Protein AF-A0A970RFT5-F1 (afdb_monomer_lite)

pLDDT: mean 81.82, std 13.88, range [34.94, 96.56]

Secondary structure (DSSP, 8-state):
--EEEEEE-SSEEEEEE-S-SHHHHHHHHHHHHTTT-PPPPEEEEEESTT---B-TT-S-PBTTEEEESS---BTT-EEEEEEEEPTTB-SSSPPEEE-SSHHHHTTEEEETTEEEEEEE-TT--EEEEEEEEEEETTEEEEEEEEEEEB-SSS-HHHHHHHHHHHHHHHSTTGGGS---SSB---S--S-TTTHHHHHHHHHHHHHHHHHHHHHHHHHH-TT--EEEEEEEE-GGG--SPPPHHHHHHHHHHHHTT-----EEEEEEEE-

Sequence (271 aa):
MPEILTLQGDYWSLGVWTRDIESPRRTLRRTLEKRGKTLPETVVRFSPESVVLRCEFQEGNKPGSIHLPDPLFFENRLYEFDFRFADSVDSSPEPRVLHRLVSICDAFHLSGRSFRGSVNFGNNIGWFRLGLRFFVAKRPMEHFLAFEVFPTKMDMKEDLDRITQMVDKTYPLWRFSFVQKTEQELAASKKPHERFPLLWLALFRSLREELVTAVTVLSRSPHSRLVSRDRLLQLEKIKGSVSPRLEERIAEEITGGGKQRRYRIETRKNT

Foldseek 3Di:
DDFQWWKDWDFKIKTKDFPDQVVLQVLQQVLQVVVVHGADKKKKFKPPLPTDIDIPQDDDDDRGMDIDRHDRAAAQTKMKMKIATDPQWDPPPPKFKDDPDVVQRVQWDDDPRIIMGMDHQHPPWAKAKMKMWTAGPNHIDIMMIIITHDYRNDDVPVVVVVVVVVCCVVPNPVVVVDDHRHDHPDDDDPDPPVSVVVSVVVVVVVVVVVVVVVVVVCVVCVPFDFDWDKDWDFPVPDDDDAPPVVVVVVVVCVVVVHPDGTDIGTDTDTD

Structure (mmCIF, N/CA/C/O backbone):
data_AF-A0A970RFT5-F1
#
_entry.id   AF-A0A970RFT5-F1
#
loop_
_atom_site.group_PDB
_atom_site.id
_atom_site.type_symbol
_atom_site.label_atom_id
_atom_site.label_alt_id
_atom_site.label_comp_id
_atom_site.label_asym_id
_atom_site.label_entity_id
_atom_site.label_seq_id
_atom_site.pdbx_PDB_ins_code
_atom_site.Cartn_x
_atom_site.Cartn_y
_atom_site.Cartn_z
_atom_site.occupancy
_atom_site.B_iso_or_equiv
_atom_site.auth_seq_id
_atom_site.auth_comp_id
_atom_site.auth_asym_id
_atom_site.auth_atom_id
_atom_site.pdbx_PDB_model_num
ATOM 1 N N . MET A 1 1 ? 17.196 -12.548 -1.816 1.00 68.69 1 MET A N 1
ATOM 2 C CA . MET A 1 1 ? 15.776 -12.496 -1.403 1.00 68.69 1 MET A CA 1
ATOM 3 C C . MET A 1 1 ? 14.976 -13.188 -2.490 1.00 68.69 1 MET A C 1
ATOM 5 O O . MET A 1 1 ? 15.303 -12.933 -3.644 1.00 68.69 1 MET A O 1
ATOM 9 N N . PRO A 1 2 ? 14.039 -14.095 -2.169 1.00 82.50 2 PRO A N 1
ATOM 10 C CA . PRO A 1 2 ? 13.188 -14.706 -3.187 1.00 82.50 2 PRO A CA 1
ATOM 11 C C . PRO A 1 2 ? 12.344 -13.642 -3.898 1.00 82.50 2 PRO A C 1
ATOM 13 O O . PRO A 1 2 ? 11.841 -12.710 -3.263 1.00 82.50 2 PRO A O 1
ATOM 16 N N . GLU A 1 3 ? 12.237 -13.774 -5.216 1.00 87.56 3 GLU A N 1
ATOM 17 C CA . GLU A 1 3 ? 11.277 -13.027 -6.028 1.00 87.56 3 GLU A CA 1
ATOM 18 C C . GLU A 1 3 ? 9.904 -13.665 -5.815 1.00 87.56 3 GLU A C 1
ATOM 20 O O . GLU A 1 3 ? 9.780 -14.885 -5.893 1.00 87.56 3 GLU A O 1
ATOM 25 N N . ILE A 1 4 ? 8.909 -12.861 -5.441 1.00 91.81 4 ILE A N 1
ATOM 26 C CA . ILE A 1 4 ? 7.564 -13.349 -5.087 1.00 91.81 4 ILE A CA 1
ATOM 27 C C . ILE A 1 4 ? 6.518 -13.031 -6.151 1.00 91.81 4 ILE A C 1
ATOM 29 O O . ILE A 1 4 ? 5.427 -13.591 -6.117 1.00 91.81 4 ILE A O 1
ATOM 33 N N . LEU A 1 5 ? 6.819 -12.083 -7.038 1.00 91.88 5 LEU A N 1
ATOM 34 C CA . LEU A 1 5 ? 5.938 -11.673 -8.118 1.00 91.88 5 LEU A CA 1
ATOM 35 C C . LEU A 1 5 ? 6.771 -11.068 -9.243 1.00 91.88 5 LEU A C 1
ATOM 37 O O . LEU A 1 5 ? 7.465 -10.070 -9.033 1.00 91.88 5 LEU A O 1
ATOM 41 N N . THR A 1 6 ? 6.606 -11.618 -10.440 1.00 92.88 6 THR A N 1
ATOM 42 C CA . THR A 1 6 ? 7.148 -11.049 -11.673 1.00 92.88 6 THR A CA 1
ATOM 43 C C . THR A 1 6 ? 6.003 -10.740 -12.630 1.00 92.88 6 THR A C 1
ATOM 45 O O . THR A 1 6 ? 5.210 -11.618 -12.975 1.00 92.88 6 THR A O 1
ATOM 48 N N . LEU A 1 7 ? 5.912 -9.487 -13.073 1.00 91.06 7 LEU A N 1
ATOM 49 C CA . LEU A 1 7 ? 4.960 -9.040 -14.088 1.00 91.06 7 LEU A CA 1
ATOM 50 C C . LEU A 1 7 ? 5.719 -8.524 -15.306 1.00 91.06 7 LEU A C 1
ATOM 52 O O . LEU A 1 7 ? 6.597 -7.674 -15.179 1.00 91.06 7 LEU A O 1
ATOM 56 N N . GLN A 1 8 ? 5.359 -8.995 -16.492 1.00 91.19 8 GLN A N 1
ATOM 57 C CA . GLN A 1 8 ? 5.948 -8.553 -17.755 1.00 91.19 8 GLN A CA 1
ATOM 58 C C . GLN A 1 8 ? 4.898 -7.850 -18.607 1.00 91.19 8 GLN A C 1
ATOM 60 O O . GLN A 1 8 ? 3.880 -8.452 -18.944 1.00 91.19 8 GLN A O 1
ATOM 65 N N . GLY A 1 9 ? 5.151 -6.593 -18.960 1.00 89.81 9 GLY A N 1
ATOM 66 C CA . GLY A 1 9 ? 4.352 -5.826 -19.910 1.00 89.81 9 GLY A CA 1
ATOM 67 C C . GLY A 1 9 ? 5.179 -5.320 -21.080 1.00 89.81 9 GLY A C 1
ATOM 68 O O . GLY A 1 9 ? 6.389 -5.524 -21.140 1.00 89.81 9 GLY A O 1
ATOM 69 N N . ASP A 1 10 ? 4.513 -4.607 -21.984 1.00 89.38 10 ASP A N 1
ATOM 70 C CA . ASP A 1 10 ? 5.135 -4.123 -23.221 1.00 89.38 10 ASP A CA 1
ATOM 71 C C . ASP A 1 10 ? 6.165 -3.006 -22.976 1.00 89.38 10 ASP A C 1
ATOM 73 O O . ASP A 1 10 ? 7.185 -2.931 -23.656 1.00 89.38 10 ASP A O 1
ATOM 77 N N . TYR A 1 11 ? 5.915 -2.138 -21.990 1.00 92.06 11 TYR A N 1
ATOM 78 C CA . TYR A 1 11 ? 6.765 -0.972 -21.703 1.00 92.06 11 TYR A CA 1
ATOM 79 C C . TYR A 1 11 ? 7.637 -1.130 -20.461 1.00 92.06 11 TYR A C 1
ATOM 81 O O . TYR A 1 11 ? 8.632 -0.422 -20.308 1.00 92.06 11 TYR A O 1
ATOM 89 N N . TRP A 1 12 ? 7.259 -2.020 -19.549 1.00 93.56 12 TRP A N 1
ATOM 90 C CA . TRP A 1 12 ? 7.998 -2.259 -18.322 1.00 93.56 12 TRP A CA 1
ATOM 91 C C . TRP A 1 12 ? 7.739 -3.660 -17.783 1.00 93.56 12 TRP A C 1
ATOM 93 O O . TRP A 1 12 ? 6.680 -4.249 -18.003 1.00 93.56 12 TRP A O 1
ATOM 103 N N . SER A 1 13 ? 8.704 -4.166 -17.024 1.00 94.12 13 SER A N 1
ATOM 104 C CA . SER A 1 13 ? 8.548 -5.348 -16.182 1.00 94.12 13 SER A CA 1
ATOM 105 C C . SER A 1 13 ? 8.689 -4.965 -14.715 1.00 94.12 13 SER A C 1
ATOM 107 O O . SER A 1 13 ? 9.520 -4.120 -14.384 1.00 94.12 13 SER A O 1
ATOM 109 N N . LEU A 1 14 ? 7.918 -5.602 -13.843 1.00 95.25 14 LEU A N 1
ATOM 110 C CA . LEU A 1 14 ? 8.030 -5.470 -12.397 1.00 95.25 14 LEU A CA 1
ATOM 111 C C . LEU A 1 14 ? 8.561 -6.773 -11.807 1.00 95.25 14 LEU A C 1
ATOM 113 O O . LEU A 1 14 ? 7.962 -7.822 -12.026 1.00 95.25 14 LEU A O 1
ATOM 117 N N . GLY A 1 15 ? 9.626 -6.675 -11.017 1.00 95.25 15 GLY A N 1
ATOM 118 C CA . GLY A 1 15 ? 10.000 -7.699 -10.044 1.00 95.25 15 GLY A CA 1
ATOM 119 C C . GLY A 1 15 ? 9.719 -7.210 -8.625 1.00 95.25 15 GLY A C 1
ATOM 120 O O . GLY A 1 15 ? 9.913 -6.028 -8.316 1.00 95.25 15 GLY A O 1
ATOM 121 N N . VAL A 1 16 ? 9.238 -8.110 -7.769 1.00 95.88 16 VAL A N 1
ATOM 122 C CA . VAL A 1 16 ? 8.994 -7.839 -6.348 1.00 95.88 16 VAL A CA 1
ATOM 123 C C . VAL A 1 16 ? 9.706 -8.875 -5.493 1.00 95.88 16 VAL A C 1
ATOM 125 O O . VAL A 1 16 ? 9.522 -10.078 -5.683 1.00 95.88 16 VAL A O 1
ATOM 128 N N . TRP A 1 17 ? 10.452 -8.413 -4.492 1.00 96.00 17 TRP A N 1
ATOM 129 C CA . TRP A 1 17 ? 11.172 -9.270 -3.551 1.00 96.00 17 TRP A CA 1
ATOM 130 C C . TRP A 1 17 ? 10.772 -8.988 -2.111 1.00 96.00 17 TRP A C 1
ATOM 132 O O . TRP A 1 17 ? 10.499 -7.857 -1.706 1.00 96.00 17 TRP A O 1
ATOM 142 N N . THR A 1 18 ? 10.817 -10.033 -1.295 1.00 95.00 18 THR A N 1
ATOM 143 C CA . THR A 1 18 ? 10.806 -9.909 0.163 1.00 95.00 18 THR A CA 1
ATOM 144 C C . THR A 1 18 ? 11.661 -11.014 0.774 1.00 95.00 18 THR A C 1
ATOM 146 O O . THR A 1 18 ? 12.031 -11.974 0.103 1.00 95.00 18 THR A O 1
ATOM 149 N N . ARG A 1 19 ? 12.044 -10.886 2.047 1.00 91.75 19 ARG A N 1
ATOM 150 C CA . ARG A 1 19 ? 12.942 -11.863 2.695 1.00 91.75 19 ARG A CA 1
ATOM 151 C C . ARG A 1 19 ? 12.306 -13.239 2.863 1.00 91.75 19 ARG A C 1
ATOM 153 O O . ARG A 1 19 ? 12.996 -14.242 2.744 1.00 91.75 19 ARG A O 1
ATOM 160 N N . ASP A 1 20 ? 11.022 -13.265 3.187 1.00 91.31 20 ASP A N 1
ATOM 161 C CA . ASP A 1 20 ? 10.264 -14.473 3.493 1.00 91.31 20 ASP A CA 1
ATOM 162 C C . ASP A 1 20 ? 8.783 -14.188 3.228 1.00 91.31 20 ASP A C 1
ATOM 164 O O . ASP A 1 20 ? 8.286 -13.111 3.554 1.00 91.31 20 ASP A O 1
ATOM 168 N N . ILE A 1 21 ? 8.082 -15.139 2.627 1.00 92.50 21 ILE A N 1
ATOM 169 C CA . ILE A 1 21 ? 6.648 -15.032 2.340 1.00 92.50 21 ILE A CA 1
ATOM 170 C C . ILE A 1 21 ? 5.841 -16.169 2.973 1.00 92.50 21 ILE A C 1
ATOM 172 O O . ILE A 1 21 ? 4.631 -16.060 3.164 1.00 92.50 21 ILE A O 1
ATOM 176 N N . GLU A 1 22 ? 6.514 -17.224 3.433 1.00 93.38 22 GLU A N 1
ATOM 177 C CA . GLU A 1 22 ? 5.867 -18.419 3.967 1.00 93.38 22 GLU A CA 1
ATOM 178 C C . GLU A 1 22 ? 5.444 -18.266 5.421 1.00 93.38 22 GLU A C 1
ATOM 180 O O . GLU A 1 22 ? 4.353 -18.698 5.802 1.00 93.38 22 GLU A O 1
ATOM 185 N N . SER A 1 23 ? 6.273 -17.635 6.255 1.00 93.94 23 SER A N 1
ATOM 186 C CA . SER A 1 23 ? 5.921 -17.382 7.658 1.00 93.94 23 SER A CA 1
ATOM 187 C C . SER A 1 23 ? 4.630 -16.557 7.850 1.00 93.94 23 SER A C 1
ATOM 189 O O . SER A 1 23 ? 3.754 -16.997 8.610 1.00 93.94 23 SER A O 1
ATOM 191 N N . PRO A 1 24 ? 4.436 -15.396 7.180 1.00 94.56 24 PRO A N 1
ATOM 192 C CA . PRO A 1 24 ? 3.221 -14.602 7.342 1.00 94.56 24 PRO A CA 1
ATOM 193 C C . PRO A 1 24 ? 2.010 -15.331 6.749 1.00 94.56 24 PRO A C 1
ATOM 195 O O . PRO A 1 24 ? 0.965 -15.384 7.397 1.00 94.56 24 PRO A O 1
ATOM 198 N N . ARG A 1 25 ? 2.173 -16.000 5.601 1.00 94.75 25 ARG A N 1
ATOM 199 C CA . ARG A 1 25 ? 1.129 -16.807 4.962 1.00 94.75 25 ARG A CA 1
ATOM 200 C C . ARG A 1 25 ? 0.660 -17.957 5.847 1.00 94.75 25 ARG A C 1
ATOM 202 O O . ARG A 1 25 ? -0.539 -18.156 6.019 1.00 94.75 25 ARG A O 1
ATOM 209 N N . ARG A 1 26 ? 1.585 -18.676 6.488 1.00 95.19 26 ARG A N 1
ATOM 210 C CA . ARG A 1 26 ? 1.266 -19.733 7.463 1.00 95.19 26 ARG A CA 1
ATOM 211 C C . ARG A 1 26 ? 0.538 -19.181 8.686 1.00 95.19 26 ARG A C 1
ATOM 213 O O . ARG A 1 26 ? -0.364 -19.835 9.202 1.00 95.19 26 ARG A O 1
ATOM 220 N N . THR A 1 27 ? 0.930 -18.000 9.156 1.00 95.81 27 THR A N 1
ATOM 221 C CA . THR A 1 27 ? 0.287 -17.343 10.304 1.00 95.81 27 THR A CA 1
ATOM 222 C C . THR A 1 27 ? -1.144 -16.926 9.971 1.00 95.81 27 THR A C 1
ATOM 224 O O . THR A 1 27 ? -2.055 -17.229 10.745 1.00 95.81 27 THR A O 1
ATOM 227 N N . LEU A 1 28 ? -1.358 -16.325 8.796 1.00 95.31 28 LEU A N 1
ATOM 228 C CA . LEU A 1 28 ? -2.694 -15.986 8.310 1.00 95.31 28 LEU A CA 1
ATOM 229 C C . LEU A 1 28 ? -3.547 -17.244 8.135 1.00 95.31 28 LEU A C 1
ATOM 231 O O . LEU A 1 28 ? -4.653 -17.303 8.664 1.00 95.31 28 LEU A O 1
ATOM 235 N N . ARG A 1 29 ? -3.007 -18.286 7.491 1.00 95.38 29 ARG A N 1
ATOM 236 C CA . ARG A 1 29 ? -3.697 -19.571 7.308 1.00 95.38 29 ARG A CA 1
ATOM 237 C C . ARG A 1 29 ? -4.180 -20.144 8.639 1.00 95.38 29 ARG A C 1
ATOM 239 O O . ARG A 1 29 ? -5.369 -20.381 8.793 1.00 95.38 29 ARG A O 1
ATOM 246 N N . ARG A 1 30 ? -3.298 -20.254 9.639 1.00 95.56 30 ARG A N 1
ATOM 247 C CA . ARG A 1 30 ? -3.662 -20.728 10.989 1.00 95.56 30 ARG A CA 1
ATOM 248 C C . ARG A 1 30 ? -4.724 -19.856 11.660 1.00 95.56 30 ARG A C 1
ATOM 250 O O . ARG A 1 30 ? -5.541 -20.359 12.426 1.00 95.56 30 ARG A O 1
ATOM 257 N N . THR A 1 31 ? -4.684 -18.546 11.429 1.00 94.81 31 THR A N 1
ATOM 258 C CA . THR A 1 31 ? -5.673 -17.609 11.977 1.00 94.81 31 THR A CA 1
ATOM 259 C C . THR A 1 31 ? -7.052 -17.842 11.361 1.00 94.81 31 THR A C 1
ATOM 261 O O . THR A 1 31 ? -8.043 -17.858 12.091 1.00 94.81 31 THR A O 1
ATOM 264 N N . LEU A 1 32 ? -7.115 -18.062 10.047 1.00 94.12 32 LEU A N 1
ATOM 265 C CA . LEU A 1 32 ? -8.355 -18.322 9.313 1.00 94.12 32 LEU A CA 1
ATOM 266 C C . LEU A 1 32 ? -8.897 -19.735 9.571 1.00 94.12 32 LEU A C 1
ATOM 268 O O . LEU A 1 32 ? -10.094 -19.888 9.797 1.00 94.12 32 LEU A O 1
ATOM 272 N N . GLU A 1 33 ? -8.030 -20.747 9.662 1.00 95.12 33 GLU A N 1
ATOM 273 C CA . GLU A 1 33 ? -8.405 -22.134 9.979 1.00 95.12 33 GLU A CA 1
ATOM 274 C C . GLU A 1 33 ? -9.125 -22.236 11.328 1.00 95.12 33 GLU A C 1
ATOM 276 O O . GLU A 1 33 ? -10.153 -22.901 11.437 1.00 95.12 33 GLU A O 1
ATOM 281 N N . LYS A 1 34 ? -8.660 -21.497 12.347 1.00 93.81 34 LYS A N 1
ATOM 282 C CA . LYS A 1 34 ? -9.341 -21.401 13.655 1.00 93.81 34 LYS A CA 1
ATOM 283 C C . LYS A 1 34 ? -10.766 -20.849 13.568 1.00 93.81 34 LYS A C 1
ATOM 285 O O . LYS A 1 34 ? -11.531 -20.991 14.516 1.00 93.81 34 LYS A O 1
ATOM 290 N N . ARG A 1 35 ? -11.107 -20.195 12.460 1.00 91.38 35 ARG A N 1
ATOM 291 C CA . ARG A 1 35 ? -12.421 -19.613 12.168 1.00 91.38 35 ARG A CA 1
ATOM 292 C C . ARG A 1 35 ? -13.173 -20.393 11.084 1.00 91.38 35 ARG A C 1
ATOM 294 O O . ARG A 1 35 ? -14.181 -19.901 10.591 1.00 91.38 35 ARG A O 1
ATOM 301 N N . GLY A 1 36 ? -12.686 -21.578 10.700 1.00 92.38 36 GLY A N 1
ATOM 302 C CA . GLY A 1 36 ? -13.287 -22.407 9.653 1.00 92.38 36 GLY A CA 1
ATOM 303 C C . GLY A 1 36 ? -13.165 -21.817 8.245 1.00 92.38 36 GLY A C 1
ATOM 304 O O . GLY A 1 36 ? -13.996 -22.112 7.392 1.00 92.38 36 GLY A O 1
ATOM 305 N N . LYS A 1 37 ? -12.167 -20.959 8.004 1.00 92.00 37 LYS A N 1
ATOM 306 C CA . LYS A 1 37 ? -11.947 -20.267 6.727 1.00 92.00 37 LYS A CA 1
ATOM 307 C C . LYS A 1 37 ? -10.640 -20.693 6.074 1.00 92.00 37 LYS A C 1
ATOM 309 O O . LYS A 1 37 ? -9.677 -21.047 6.750 1.00 92.00 37 LYS A O 1
ATOM 314 N N . THR A 1 38 ? -10.606 -20.614 4.750 1.00 90.81 38 THR A N 1
ATOM 315 C CA . THR A 1 38 ? -9.412 -20.848 3.934 1.00 90.81 38 THR A CA 1
ATOM 316 C C . THR A 1 38 ? -8.705 -19.535 3.615 1.00 90.81 38 THR A C 1
ATOM 318 O O . THR A 1 38 ? -9.241 -18.453 3.860 1.00 90.81 38 THR A O 1
ATOM 321 N N . LEU A 1 39 ? -7.488 -19.622 3.070 1.00 88.38 39 LEU A N 1
ATOM 322 C CA . LEU A 1 39 ? -6.815 -18.442 2.534 1.00 88.38 39 LEU A CA 1
ATOM 323 C C . LEU A 1 39 ? -7.663 -17.816 1.413 1.00 88.38 39 LEU A C 1
ATOM 325 O O . LEU A 1 39 ? -8.245 -18.557 0.618 1.00 88.38 39 LEU A O 1
ATOM 329 N N . PRO A 1 40 ? -7.757 -16.478 1.363 1.00 86.56 40 PRO A N 1
ATOM 330 C CA . PRO A 1 40 ? -8.451 -15.798 0.284 1.00 86.56 40 PRO A CA 1
ATOM 331 C C . PRO A 1 40 ? -7.619 -15.853 -1.000 1.00 86.56 40 PRO A C 1
ATOM 333 O O . PRO A 1 40 ? -6.392 -15.735 -0.957 1.00 86.56 40 PRO A O 1
ATOM 336 N N . GLU A 1 41 ? -8.304 -15.966 -2.136 1.00 83.00 41 GLU A N 1
ATOM 337 C CA . GLU A 1 41 ? -7.711 -15.633 -3.430 1.00 83.00 41 GLU A CA 1
ATOM 338 C C . GLU A 1 41 ? -7.333 -14.154 -3.447 1.00 83.00 41 GLU A C 1
ATOM 340 O O . GLU A 1 41 ? -8.020 -13.318 -2.850 1.00 83.00 41 GLU A O 1
ATOM 345 N N . THR A 1 42 ? -6.254 -13.820 -4.150 1.00 86.19 42 THR A N 1
ATOM 346 C CA . THR A 1 42 ? -5.811 -12.429 -4.251 1.00 86.19 42 THR A CA 1
ATOM 347 C C . THR A 1 42 ? -5.800 -11.959 -5.687 1.00 86.19 42 THR A C 1
ATOM 349 O O . THR A 1 42 ? -5.611 -12.738 -6.616 1.00 86.19 42 THR A O 1
ATOM 352 N N . VAL A 1 43 ? -6.062 -10.669 -5.880 1.00 88.62 43 VAL A N 1
ATOM 353 C CA . VAL A 1 43 ? -6.170 -10.079 -7.212 1.00 88.62 43 VAL A CA 1
ATOM 354 C C . VAL A 1 43 ? -5.256 -8.876 -7.300 1.00 88.62 43 VAL A C 1
ATOM 356 O O . VAL A 1 43 ? -5.329 -7.955 -6.485 1.00 88.62 43 VAL A O 1
ATOM 359 N N . VAL A 1 44 ? -4.435 -8.862 -8.340 1.00 89.75 44 VAL A N 1
ATOM 360 C CA . VAL A 1 44 ? -3.686 -7.683 -8.755 1.00 89.75 44 VAL A CA 1
ATOM 361 C C . VAL A 1 44 ? -4.471 -7.007 -9.869 1.00 89.75 44 VAL A C 1
ATOM 363 O O . VAL A 1 44 ? -4.757 -7.621 -10.893 1.00 89.75 44 VAL A O 1
ATOM 366 N N . ARG A 1 45 ? -4.854 -5.749 -9.662 1.00 90.81 45 ARG A N 1
ATOM 367 C CA . ARG A 1 45 ? -5.624 -4.941 -10.615 1.00 90.81 45 ARG A CA 1
ATOM 368 C C . ARG A 1 45 ? -4.721 -3.935 -11.314 1.00 90.81 45 ARG A C 1
ATOM 370 O O . ARG A 1 45 ? -3.809 -3.375 -10.702 1.00 90.81 45 ARG A O 1
ATOM 377 N N . PHE A 1 46 ? -5.034 -3.650 -12.570 1.00 88.19 46 PHE A N 1
ATOM 378 C CA . PHE A 1 46 ? -4.272 -2.748 -13.422 1.00 88.19 46 PHE A CA 1
ATOM 379 C C . PHE A 1 46 ? -5.173 -1.698 -14.055 1.00 88.19 46 PHE A C 1
ATOM 381 O O . PHE A 1 46 ? -6.351 -1.926 -14.322 1.00 88.19 46 PHE A O 1
ATOM 388 N N . SER A 1 47 ? -4.615 -0.517 -14.285 1.00 87.44 47 SER A N 1
ATOM 389 C CA . SER A 1 47 ? -5.293 0.568 -14.984 1.00 87.44 47 SER A CA 1
ATOM 390 C C . SER A 1 47 ? -4.270 1.338 -15.823 1.00 87.44 47 SER A C 1
ATOM 392 O O . SER A 1 47 ? -3.211 1.659 -15.288 1.00 87.44 47 SER A O 1
ATOM 394 N N . PRO A 1 48 ? -4.551 1.654 -17.097 1.00 85.44 48 PRO A N 1
ATOM 395 C CA . PRO A 1 48 ? -5.769 1.314 -17.839 1.00 85.44 48 PRO A CA 1
ATOM 396 C C . PRO A 1 48 ? -5.922 -0.200 -18.084 1.00 85.44 48 PRO A C 1
ATOM 398 O O . PRO A 1 48 ? -4.951 -0.946 -18.043 1.00 85.44 48 PRO A O 1
ATOM 401 N N . GLU A 1 49 ? -7.149 -0.668 -18.327 1.00 79.00 49 GLU A N 1
ATOM 402 C CA . GLU A 1 49 ? -7.437 -2.102 -18.557 1.00 79.00 49 GLU A CA 1
ATOM 403 C C . GLU A 1 49 ? -6.788 -2.643 -19.843 1.00 79.00 49 GLU A C 1
ATOM 405 O O . GLU A 1 49 ? -6.640 -3.852 -20.006 1.00 79.00 49 GLU A O 1
ATOM 410 N N . SER A 1 50 ? -6.362 -1.743 -20.736 1.00 71.25 50 SER A N 1
ATOM 411 C CA . SER A 1 50 ? -5.599 -2.055 -21.946 1.00 71.25 50 SER A CA 1
ATOM 412 C C . SER A 1 50 ? -4.169 -2.520 -21.668 1.00 71.25 50 SER A C 1
ATOM 414 O O . SER A 1 50 ? -3.510 -3.007 -22.581 1.00 71.25 50 SER A O 1
ATOM 416 N N . VAL A 1 51 ? -3.657 -2.345 -20.444 1.00 76.12 51 VAL A N 1
ATOM 417 C CA . VAL A 1 51 ? -2.328 -2.836 -20.074 1.00 76.12 51 VAL A CA 1
ATOM 418 C C . VAL A 1 51 ? -2.381 -4.357 -19.972 1.00 76.12 51 VAL A C 1
ATOM 420 O O . VAL A 1 51 ? -3.034 -4.911 -19.087 1.00 76.12 51 VAL A O 1
ATOM 423 N N . VAL A 1 52 ? -1.665 -5.032 -20.867 1.00 75.3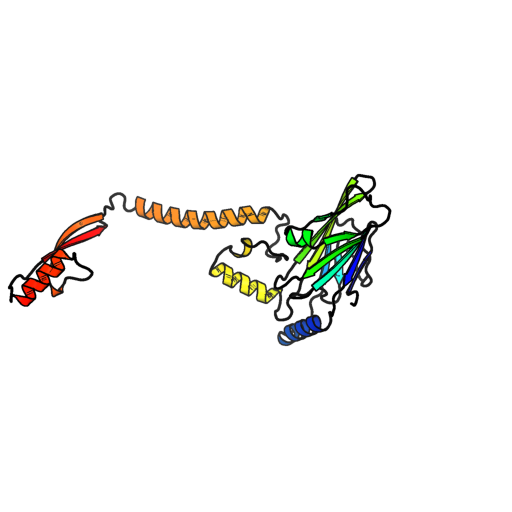1 52 VAL A N 1
ATOM 424 C CA . VAL A 1 52 ? -1.519 -6.487 -20.839 1.00 75.31 52 VAL A CA 1
ATOM 425 C C . VAL A 1 52 ? -0.265 -6.832 -20.051 1.00 75.31 52 VAL A C 1
ATOM 427 O O . VAL A 1 52 ? 0.842 -6.455 -20.429 1.00 75.31 52 VAL A O 1
ATOM 430 N N . LEU A 1 53 ? -0.443 -7.558 -18.949 1.00 79.31 53 LEU A N 1
ATOM 431 C CA . LEU A 1 53 ? 0.657 -8.081 -18.148 1.00 79.31 53 LEU A CA 1
ATOM 432 C C . LEU A 1 53 ? 0.621 -9.602 -18.145 1.00 79.31 53 LEU A C 1
ATOM 434 O O . LEU A 1 53 ? -0.438 -10.229 -18.057 1.00 79.31 53 LEU A O 1
ATOM 438 N N . ARG A 1 54 ? 1.805 -10.192 -18.246 1.00 80.75 54 ARG A N 1
ATOM 439 C CA . ARG A 1 54 ? 2.042 -11.628 -18.139 1.00 80.75 54 ARG A CA 1
ATOM 440 C C . ARG A 1 54 ? 2.683 -11.913 -16.792 1.00 80.75 54 ARG A C 1
ATOM 442 O O . ARG A 1 54 ? 3.524 -11.148 -16.329 1.00 80.75 54 ARG A O 1
ATOM 449 N N . CYS A 1 55 ? 2.270 -13.009 -16.180 1.00 82.06 55 CYS A N 1
ATOM 450 C CA . CYS A 1 55 ? 2.782 -13.489 -14.908 1.00 82.06 55 CYS A CA 1
ATOM 451 C C . CYS A 1 55 ? 2.857 -15.016 -14.969 1.00 82.06 55 CYS A C 1
ATOM 453 O O . CYS A 1 55 ? 2.163 -15.632 -15.774 1.00 82.06 55 CYS A O 1
ATOM 455 N N . GLU A 1 56 ? 3.682 -15.623 -14.129 1.00 75.31 56 GLU A N 1
ATOM 456 C CA . GLU A 1 56 ? 3.836 -17.080 -14.046 1.00 75.31 56 GLU A CA 1
ATOM 457 C C . GLU A 1 56 ? 2.555 -17.808 -13.592 1.00 75.31 56 GLU A C 1
ATOM 459 O O . GLU A 1 56 ? 2.345 -18.963 -13.944 1.00 75.31 56 GLU A O 1
ATOM 464 N N . PHE A 1 57 ? 1.646 -17.115 -12.898 1.00 68.88 57 PHE A N 1
ATOM 465 C CA . PHE A 1 57 ? 0.387 -17.663 -12.371 1.00 68.88 57 PHE A CA 1
ATOM 466 C C . PHE A 1 57 ? -0.786 -17.616 -13.379 1.00 68.88 57 PHE A C 1
ATOM 468 O O . PHE A 1 57 ? -1.928 -17.377 -12.997 1.00 68.88 57 PHE A O 1
ATOM 475 N N . GLN A 1 58 ? -0.518 -17.782 -14.680 1.00 60.34 58 GLN A N 1
ATOM 476 C CA . GLN A 1 58 ? -1.489 -17.629 -15.777 1.00 60.34 58 GLN A CA 1
ATOM 477 C C . GLN A 1 58 ? -2.598 -18.709 -15.798 1.00 60.34 58 GLN A C 1
ATOM 479 O O . GLN A 1 58 ? -2.601 -19.590 -16.651 1.00 60.34 58 GLN A O 1
ATOM 484 N N . GLU A 1 59 ? -3.613 -18.589 -14.941 1.00 47.25 59 GLU A N 1
ATOM 485 C CA . GLU A 1 59 ? -4.912 -19.249 -15.141 1.00 47.25 59 GLU A CA 1
ATOM 486 C C . GLU A 1 59 ? -6.050 -18.211 -15.108 1.00 47.25 59 GLU A C 1
ATOM 488 O O . GLU A 1 59 ? -6.387 -17.647 -14.072 1.00 47.25 59 GLU A O 1
ATOM 493 N N . GLY A 1 60 ? -6.646 -17.935 -16.279 1.00 51.44 60 GLY A N 1
ATOM 494 C CA . GLY A 1 60 ? -7.911 -17.192 -16.397 1.00 51.44 60 GLY A CA 1
ATOM 495 C C . GLY A 1 60 ? -7.822 -15.657 -16.380 1.00 51.44 60 GLY A C 1
ATOM 496 O O . GLY A 1 60 ? -8.460 -15.007 -15.554 1.00 51.44 60 GLY A O 1
ATOM 497 N N . ASN A 1 61 ? -7.088 -15.043 -17.317 1.00 55.09 61 ASN A N 1
ATOM 498 C CA . ASN A 1 61 ? -6.993 -13.579 -17.399 1.00 55.09 61 ASN A CA 1
ATOM 499 C C . ASN A 1 61 ? -8.309 -12.912 -17.844 1.00 55.09 61 ASN A C 1
ATOM 501 O O . ASN A 1 61 ? -8.798 -13.137 -18.952 1.00 55.09 61 ASN A O 1
ATOM 505 N N . LYS A 1 62 ? -8.808 -11.987 -17.017 1.00 61.25 62 LYS A N 1
ATOM 506 C CA . LYS A 1 62 ? -9.672 -10.883 -17.460 1.00 61.25 62 LYS A CA 1
ATOM 507 C C . LYS A 1 62 ? -8.792 -9.661 -17.753 1.00 61.25 62 LYS A C 1
ATOM 509 O O . LYS A 1 62 ? -7.811 -9.451 -17.038 1.00 61.25 62 LYS A O 1
ATOM 514 N N . PRO A 1 63 ? -9.109 -8.845 -18.773 1.00 67.88 63 PRO A N 1
ATOM 515 C CA . PRO A 1 63 ? -8.380 -7.601 -19.009 1.00 67.88 63 PRO A CA 1
ATOM 516 C C . PRO A 1 63 ? -8.381 -6.738 -17.737 1.00 67.88 63 PRO A C 1
ATOM 518 O O . PRO A 1 63 ? -9.402 -6.621 -17.062 1.00 67.88 63 PRO A O 1
ATOM 521 N N . GLY A 1 64 ? -7.220 -6.183 -17.379 1.00 76.56 64 GLY A N 1
ATOM 522 C CA . GLY A 1 64 ? -7.063 -5.342 -16.190 1.00 76.56 64 GLY A CA 1
ATOM 523 C C . GLY A 1 64 ? -6.915 -6.067 -14.843 1.00 76.56 64 GLY A C 1
ATOM 524 O O . GLY A 1 64 ? -6.834 -5.383 -13.822 1.00 76.56 64 GLY A O 1
ATOM 525 N N . SER A 1 65 ? -6.836 -7.404 -14.782 1.00 85.44 65 SER A N 1
ATOM 526 C CA . SER A 1 65 ? -6.611 -8.108 -13.506 1.00 85.44 65 SER A CA 1
ATOM 527 C C . SER A 1 65 ? -5.933 -9.473 -13.640 1.00 85.44 65 SER A C 1
ATOM 529 O O . SER A 1 65 ? -6.254 -10.228 -14.553 1.00 85.44 65 SER A O 1
ATOM 531 N N . ILE A 1 66 ? -5.073 -9.816 -12.678 1.00 86.56 66 ILE A N 1
ATOM 532 C CA . ILE A 1 66 ? -4.453 -11.140 -12.522 1.00 86.56 66 ILE A CA 1
ATOM 533 C C . ILE A 1 66 ? -4.872 -11.722 -11.172 1.00 86.56 66 ILE A C 1
ATOM 535 O O . ILE A 1 66 ? -4.713 -11.067 -10.139 1.00 86.56 66 ILE A O 1
ATOM 539 N N . HIS A 1 67 ? -5.401 -12.944 -11.192 1.00 86.19 67 HIS A N 1
ATOM 540 C CA . HIS A 1 67 ? -5.705 -13.713 -9.990 1.00 86.19 67 HIS A CA 1
ATOM 541 C C . HIS A 1 67 ? -4.466 -14.489 -9.547 1.00 86.19 67 HIS A C 1
ATOM 543 O O . HIS A 1 67 ? -3.726 -15.028 -10.365 1.00 86.19 67 HIS A O 1
ATOM 549 N N . LEU A 1 68 ? -4.237 -14.518 -8.242 1.00 86.12 68 LEU A N 1
ATOM 550 C CA . LEU A 1 68 ? -3.121 -15.191 -7.604 1.00 86.12 68 LEU A CA 1
ATOM 551 C C . LEU A 1 68 ? -3.673 -16.191 -6.579 1.00 86.12 68 LEU A C 1
ATOM 553 O O . LEU A 1 68 ? -4.594 -15.845 -5.827 1.00 86.12 68 LEU A O 1
ATOM 557 N N . PRO A 1 69 ? -3.101 -17.405 -6.511 1.00 83.50 69 PRO A N 1
ATOM 558 C CA . PRO A 1 69 ? -3.653 -18.497 -5.710 1.00 83.50 69 PRO A CA 1
ATOM 559 C C . PRO A 1 69 ? -3.543 -18.251 -4.202 1.00 83.50 69 PRO A C 1
ATOM 561 O O . PRO A 1 69 ? -4.360 -18.744 -3.433 1.00 83.50 69 PRO A O 1
ATOM 564 N N . ASP A 1 70 ? -2.541 -17.483 -3.775 1.00 88.38 70 ASP A N 1
ATOM 565 C CA . ASP A 1 70 ? -2.241 -17.228 -2.372 1.00 88.38 70 ASP A CA 1
ATOM 566 C C . ASP A 1 70 ? -1.900 -15.746 -2.135 1.00 88.38 70 ASP A C 1
ATOM 568 O O . ASP A 1 70 ? -1.358 -15.089 -3.029 1.00 88.38 70 ASP A O 1
ATOM 572 N N . PRO A 1 71 ? -2.116 -15.217 -0.915 1.00 92.69 71 PRO A N 1
ATOM 573 C CA . PRO A 1 71 ? -1.700 -13.864 -0.564 1.00 92.69 71 PRO A CA 1
ATOM 574 C C . PRO A 1 71 ? -0.185 -13.638 -0.617 1.00 92.69 71 PRO A C 1
ATOM 576 O O . PRO A 1 71 ? 0.584 -14.382 -0.001 1.00 92.69 71 PRO A O 1
ATOM 579 N N . LEU A 1 72 ? 0.223 -12.561 -1.302 1.00 93.75 72 LEU A N 1
ATOM 580 C CA . LEU A 1 72 ? 1.631 -12.192 -1.517 1.00 93.75 72 LEU A CA 1
ATOM 581 C C . LEU A 1 72 ? 2.105 -10.965 -0.727 1.00 93.75 72 LEU A C 1
ATOM 583 O O . LEU A 1 72 ? 3.303 -10.800 -0.506 1.00 93.75 72 LEU A O 1
ATOM 587 N N . PHE A 1 73 ? 1.195 -10.089 -0.304 1.00 95.25 73 PHE A N 1
ATOM 588 C CA . PHE A 1 73 ? 1.555 -8.860 0.399 1.00 95.25 73 PHE A CA 1
ATOM 589 C C . PHE A 1 73 ? 0.950 -8.854 1.791 1.00 95.25 73 PHE A C 1
ATOM 591 O O . PHE A 1 73 ? -0.231 -9.121 1.980 1.00 95.25 73 PHE A O 1
ATOM 598 N N . PHE A 1 74 ? 1.776 -8.522 2.772 1.00 95.56 74 PHE A N 1
ATOM 599 C CA . PHE A 1 74 ? 1.446 -8.564 4.188 1.00 95.56 74 PHE A CA 1
ATOM 600 C C . PHE A 1 74 ? 1.930 -7.313 4.907 1.00 95.56 74 PHE A C 1
ATOM 602 O O . PHE A 1 74 ? 2.954 -6.725 4.546 1.00 95.56 74 PHE A O 1
ATOM 609 N N . GLU A 1 75 ? 1.214 -6.960 5.967 1.00 94.38 75 GLU A N 1
ATOM 610 C CA . GLU A 1 75 ? 1.598 -5.924 6.921 1.00 94.38 75 GLU A CA 1
ATOM 611 C C . GLU A 1 75 ? 2.989 -6.186 7.540 1.00 94.38 75 GLU A C 1
ATOM 613 O O . GLU A 1 75 ? 3.487 -7.316 7.573 1.00 94.38 75 GLU A O 1
ATOM 618 N N . ASN A 1 76 ? 3.615 -5.135 8.074 1.00 93.69 76 ASN A N 1
ATOM 619 C CA . ASN A 1 76 ? 4.866 -5.187 8.842 1.00 93.69 76 ASN A CA 1
ATOM 620 C C . ASN A 1 76 ? 6.034 -5.895 8.130 1.00 93.69 76 ASN A C 1
ATOM 622 O O . ASN A 1 76 ? 6.921 -6.462 8.773 1.00 93.69 76 ASN A O 1
ATOM 626 N N . ARG A 1 77 ? 6.059 -5.841 6.794 1.00 92.94 77 ARG A N 1
ATOM 627 C CA . ARG A 1 77 ? 7.133 -6.392 5.962 1.00 92.94 77 ARG A CA 1
ATOM 628 C C . ARG A 1 77 ? 7.637 -5.384 4.952 1.00 92.94 77 ARG A C 1
ATOM 630 O O . ARG A 1 77 ? 6.875 -4.564 4.450 1.00 92.94 77 ARG A O 1
ATOM 637 N N . LEU A 1 78 ? 8.936 -5.477 4.679 1.00 95.19 78 LEU A N 1
ATOM 638 C CA . LEU A 1 78 ? 9.610 -4.718 3.638 1.00 95.19 78 LEU A CA 1
ATOM 639 C C . LEU A 1 78 ? 9.519 -5.484 2.317 1.00 95.19 78 LEU A C 1
ATOM 641 O O . LEU A 1 78 ? 9.904 -6.657 2.251 1.00 95.19 78 LEU A O 1
ATOM 645 N N . TYR A 1 79 ? 9.030 -4.798 1.294 1.00 96.50 79 TYR A N 1
ATOM 646 C CA . TYR A 1 79 ? 8.999 -5.260 -0.086 1.00 96.50 79 TYR A CA 1
ATOM 647 C C . TYR A 1 79 ? 9.884 -4.350 -0.916 1.00 96.50 79 TYR A C 1
ATOM 649 O O . TYR A 1 79 ? 9.809 -3.127 -0.784 1.00 96.50 79 TYR A O 1
ATOM 657 N N . GLU A 1 80 ? 10.710 -4.952 -1.754 1.00 96.56 80 GLU A N 1
ATOM 658 C CA . GLU A 1 80 ? 11.525 -4.247 -2.733 1.00 96.56 80 GLU A CA 1
ATOM 659 C C . GLU A 1 80 ? 10.855 -4.395 -4.093 1.00 96.56 80 GLU A C 1
ATOM 661 O O . GLU A 1 80 ? 10.482 -5.498 -4.489 1.00 96.56 80 GLU A O 1
ATOM 666 N N . PHE A 1 81 ? 10.679 -3.277 -4.784 1.00 96.44 81 PHE A N 1
ATOM 667 C CA . PHE A 1 81 ? 10.071 -3.190 -6.104 1.00 96.44 81 PHE A CA 1
ATOM 668 C C . PHE A 1 81 ? 11.133 -2.709 -7.089 1.00 96.44 81 PHE A C 1
ATOM 670 O O . PHE A 1 81 ? 11.841 -1.743 -6.803 1.00 96.44 81 PHE A O 1
ATOM 677 N N . ASP A 1 82 ? 11.218 -3.343 -8.254 1.00 96.19 82 ASP A N 1
ATOM 678 C CA . ASP A 1 82 ? 12.067 -2.913 -9.370 1.00 96.19 82 ASP A CA 1
ATOM 679 C C . ASP A 1 82 ? 11.229 -2.889 -10.645 1.00 96.19 82 ASP A C 1
ATOM 681 O O . ASP A 1 82 ? 10.875 -3.935 -11.195 1.00 96.19 82 ASP A O 1
ATOM 685 N N . PHE A 1 83 ? 10.917 -1.684 -11.109 1.00 95.50 83 PHE A N 1
ATOM 686 C CA . PHE A 1 83 ? 10.326 -1.472 -12.420 1.00 95.50 83 PHE A CA 1
ATOM 687 C C . PHE A 1 83 ? 11.432 -1.246 -13.441 1.00 95.50 83 PHE A C 1
ATOM 689 O O . PHE A 1 83 ? 12.128 -0.235 -13.396 1.00 95.50 83 PHE A O 1
ATOM 696 N N . ARG A 1 84 ? 11.578 -2.155 -14.401 1.00 95.62 84 ARG A N 1
ATOM 697 C CA . ARG A 1 84 ? 12.543 -2.017 -15.499 1.00 95.62 84 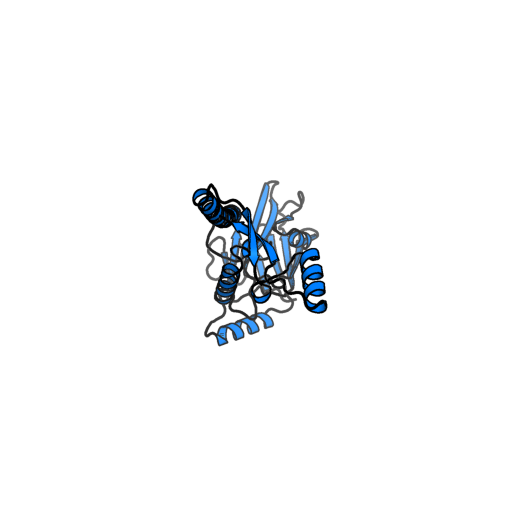ARG A CA 1
ATOM 698 C C . ARG A 1 84 ? 11.820 -1.576 -16.757 1.00 95.62 84 ARG A C 1
ATOM 700 O O . ARG A 1 84 ? 10.938 -2.289 -17.226 1.00 95.62 84 ARG A O 1
ATOM 707 N N . PHE A 1 85 ? 12.191 -0.419 -17.294 1.00 94.94 85 PHE A N 1
ATOM 708 C CA . PHE A 1 85 ? 11.588 0.142 -18.500 1.00 94.94 85 PHE A CA 1
ATOM 709 C C . PHE A 1 85 ? 12.244 -0.408 -19.773 1.00 94.94 85 PHE A C 1
ATOM 711 O O . PHE A 1 85 ? 13.468 -0.367 -19.921 1.00 94.94 85 PHE A O 1
ATOM 718 N N . ALA A 1 86 ? 11.419 -0.862 -20.717 1.00 93.62 86 ALA A N 1
ATOM 719 C CA . ALA A 1 86 ? 11.835 -1.297 -22.051 1.00 93.62 86 ALA A CA 1
ATOM 720 C C . ALA A 1 86 ? 12.406 -0.128 -22.857 1.00 93.62 86 ALA A C 1
ATOM 722 O O . ALA A 1 86 ? 11.999 1.009 -22.631 1.00 93.62 86 ALA A O 1
ATOM 723 N N . ASP A 1 87 ? 13.298 -0.384 -23.816 1.00 91.94 87 ASP A N 1
ATOM 724 C CA . ASP A 1 87 ? 14.017 0.651 -24.587 1.00 91.94 87 ASP A CA 1
ATOM 725 C C . ASP A 1 87 ? 13.114 1.632 -25.345 1.00 91.94 87 ASP A C 1
ATOM 727 O O . ASP A 1 87 ? 13.509 2.766 -25.600 1.00 91.94 87 ASP A O 1
ATOM 731 N N . SER A 1 88 ? 11.875 1.232 -25.639 1.00 92.25 88 SER A N 1
ATOM 732 C CA . SER A 1 88 ? 10.852 2.089 -26.247 1.00 92.25 88 SER A CA 1
ATOM 733 C C . SER A 1 88 ? 10.385 3.246 -25.355 1.00 92.25 88 SER A C 1
ATOM 735 O O . SER A 1 88 ? 9.702 4.147 -25.837 1.00 92.25 88 SER A O 1
ATOM 737 N N . VAL A 1 89 ? 10.672 3.197 -24.051 1.00 93.31 89 VAL A N 1
ATOM 738 C CA . VAL A 1 89 ? 10.341 4.261 -23.096 1.00 93.31 89 VAL A CA 1
ATOM 739 C C . VAL A 1 89 ? 11.404 5.353 -23.166 1.00 93.31 89 VAL A C 1
ATOM 741 O O . VAL A 1 89 ? 12.602 5.077 -23.041 1.00 93.31 89 VAL A O 1
ATOM 744 N N . ASP A 1 90 ? 10.961 6.594 -23.334 1.00 91.75 90 ASP A N 1
ATOM 745 C CA . ASP A 1 90 ? 11.837 7.755 -23.418 1.00 91.75 90 ASP A CA 1
ATOM 746 C C . ASP A 1 90 ? 12.571 7.972 -22.088 1.00 91.75 90 ASP A C 1
ATOM 748 O O . ASP A 1 90 ? 11.976 7.931 -21.011 1.00 91.75 90 ASP A O 1
ATOM 752 N N . SER A 1 91 ? 13.871 8.261 -22.162 1.00 87.56 91 SER A N 1
ATOM 753 C CA . SER A 1 91 ? 14.675 8.598 -20.978 1.00 87.56 91 SER A CA 1
ATOM 754 C C . SER A 1 91 ? 14.447 10.035 -20.490 1.00 87.56 91 SER A C 1
ATOM 756 O O . SER A 1 91 ? 14.843 10.375 -19.380 1.00 87.56 91 SER A O 1
ATOM 758 N N . SER A 1 92 ? 13.850 10.894 -21.324 1.00 87.69 92 SER A N 1
ATOM 759 C CA . SER A 1 92 ? 13.549 12.288 -20.994 1.00 87.69 92 SER A CA 1
ATOM 760 C C . SER A 1 92 ? 12.211 12.708 -21.618 1.00 87.69 92 SER A C 1
ATOM 762 O O . SER A 1 92 ? 12.081 12.639 -22.844 1.00 87.69 92 SER A O 1
ATOM 764 N N . PRO A 1 93 ? 11.221 13.162 -20.821 1.00 88.62 93 PRO A N 1
ATOM 765 C CA . PRO A 1 93 ? 11.272 13.367 -19.368 1.00 88.62 93 PRO A CA 1
ATOM 766 C C . PRO A 1 93 ? 11.409 12.067 -18.562 1.00 88.62 93 PRO A C 1
ATOM 768 O O . PRO A 1 93 ? 10.913 11.023 -18.974 1.00 88.62 93 PRO A O 1
ATOM 771 N N . GLU A 1 94 ? 12.060 12.148 -17.399 1.00 89.94 94 GLU A N 1
ATOM 772 C CA . GLU A 1 94 ? 12.295 10.980 -16.545 1.00 89.94 94 GLU A CA 1
ATOM 773 C C . GLU A 1 94 ? 10.981 10.365 -16.023 1.00 89.94 94 GLU A C 1
ATOM 775 O O . GLU A 1 94 ? 10.081 11.106 -15.595 1.00 89.94 94 GLU A O 1
ATOM 780 N N . PRO A 1 95 ? 10.873 9.022 -15.999 1.00 92.94 95 PRO A N 1
ATOM 781 C CA . PRO A 1 95 ? 9.764 8.328 -15.361 1.00 92.94 95 PRO A CA 1
ATOM 782 C C . PRO A 1 95 ? 9.611 8.678 -13.878 1.00 92.94 95 PRO A C 1
ATOM 784 O O . PRO A 1 95 ? 10.587 8.939 -13.175 1.00 92.94 95 PRO A O 1
ATOM 787 N N . ARG A 1 96 ? 8.373 8.648 -13.377 1.00 92.94 96 ARG A N 1
ATOM 788 C CA . ARG A 1 96 ? 8.044 8.962 -11.979 1.00 92.94 96 ARG A CA 1
ATOM 789 C C . ARG A 1 96 ? 7.032 7.989 -11.401 1.00 92.94 96 ARG A C 1
ATOM 791 O O . ARG A 1 96 ? 6.088 7.596 -12.082 1.00 92.94 96 ARG A O 1
ATOM 798 N N . VAL A 1 97 ? 7.168 7.685 -10.113 1.00 93.69 97 VAL A N 1
ATOM 799 C CA . VAL A 1 97 ? 6.103 7.034 -9.342 1.00 93.69 97 VAL A CA 1
ATOM 800 C C . VAL A 1 97 ? 5.035 8.050 -8.954 1.00 93.69 97 VAL A C 1
ATOM 802 O O . VAL A 1 97 ? 5.323 9.192 -8.593 1.00 93.69 97 VAL A O 1
ATOM 805 N N . LEU A 1 98 ? 3.784 7.610 -9.027 1.00 92.62 98 LEU A N 1
ATOM 806 C CA . LEU A 1 98 ? 2.610 8.342 -8.587 1.00 92.62 98 LEU A CA 1
ATOM 807 C C . LEU A 1 98 ? 1.996 7.615 -7.391 1.00 92.62 98 LEU A C 1
ATOM 809 O O . LEU A 1 98 ? 1.545 6.475 -7.498 1.00 92.62 98 LEU A O 1
ATOM 813 N N . HIS A 1 99 ? 1.933 8.291 -6.253 1.00 91.12 99 HIS A N 1
ATOM 814 C CA . HIS A 1 99 ? 1.237 7.814 -5.067 1.00 91.12 99 HIS A CA 1
ATOM 815 C C . HIS A 1 99 ? 0.680 9.012 -4.287 1.00 91.12 99 HIS A C 1
ATOM 817 O O . HIS A 1 99 ? 1.209 10.118 -4.369 1.00 91.12 99 HIS A O 1
ATOM 823 N N . ARG A 1 100 ? -0.399 8.814 -3.517 1.00 85.81 100 ARG A N 1
ATOM 824 C CA . ARG A 1 100 ? -1.012 9.890 -2.710 1.00 85.81 100 ARG A CA 1
ATOM 825 C C . ARG A 1 100 ? -0.080 10.400 -1.604 1.00 85.81 100 ARG A C 1
ATOM 827 O O . ARG A 1 100 ? -0.095 11.576 -1.262 1.00 85.81 100 ARG A O 1
ATOM 834 N N . LEU A 1 101 ? 0.693 9.491 -1.018 1.00 84.56 101 LEU A N 1
ATOM 835 C CA . LEU A 1 101 ? 1.720 9.797 -0.023 1.00 84.56 101 LEU A CA 1
ATOM 836 C C . LEU A 1 101 ? 3.050 10.126 -0.697 1.00 84.56 101 LEU A C 1
ATOM 838 O O . LEU A 1 101 ? 3.633 9.251 -1.335 1.00 84.56 101 LEU A O 1
ATOM 842 N N . VAL A 1 102 ? 3.557 11.334 -0.448 1.00 87.25 102 VAL A N 1
ATOM 843 C CA . VAL A 1 102 ? 4.880 11.790 -0.907 1.00 87.25 102 VAL A CA 1
ATOM 844 C C . VAL A 1 102 ? 5.990 10.869 -0.398 1.00 87.25 102 VAL A C 1
ATOM 846 O O . VAL A 1 102 ? 6.850 10.478 -1.169 1.00 87.25 102 VAL A O 1
ATOM 849 N N . SER A 1 103 ? 5.891 10.388 0.845 1.00 88.88 103 SER A N 1
ATOM 850 C CA . SER A 1 103 ? 6.864 9.448 1.418 1.00 88.88 103 SER A CA 1
ATOM 851 C C . SER A 1 103 ? 6.954 8.104 0.689 1.00 88.88 103 SER A C 1
ATOM 853 O O . SER A 1 103 ? 7.978 7.436 0.785 1.00 88.88 103 SER A O 1
ATOM 855 N N . ILE A 1 104 ? 5.899 7.688 -0.023 1.00 92.25 104 ILE A N 1
ATOM 856 C CA . ILE A 1 104 ? 5.969 6.516 -0.902 1.00 92.25 104 ILE A CA 1
ATOM 857 C C . ILE A 1 104 ? 6.656 6.890 -2.209 1.00 92.25 104 ILE A C 1
ATOM 859 O O . ILE A 1 104 ? 7.466 6.107 -2.671 1.00 92.25 104 ILE A O 1
ATOM 863 N N . CYS A 1 105 ? 6.388 8.062 -2.786 1.00 91.69 105 CYS A N 1
ATOM 864 C CA . CYS A 1 105 ? 7.091 8.517 -3.987 1.00 91.69 105 CYS A CA 1
ATOM 865 C C . CYS A 1 105 ? 8.601 8.666 -3.742 1.00 91.69 105 CYS A C 1
ATOM 867 O O . CYS A 1 105 ? 9.393 8.176 -4.540 1.00 91.69 105 CYS A O 1
ATOM 869 N N . ASP A 1 106 ? 8.985 9.271 -2.616 1.00 92.25 106 ASP A N 1
ATOM 870 C CA . ASP A 1 106 ? 10.383 9.513 -2.234 1.00 92.25 106 ASP A CA 1
ATOM 871 C C . ASP A 1 106 ? 11.154 8.221 -1.935 1.00 92.25 106 ASP A C 1
ATOM 873 O O . ASP A 1 106 ? 12.379 8.215 -1.971 1.00 92.25 106 ASP A O 1
ATOM 877 N N . ALA A 1 107 ? 10.450 7.121 -1.648 1.00 92.81 107 ALA A N 1
ATOM 878 C CA . ALA A 1 107 ? 11.059 5.814 -1.418 1.00 92.81 107 ALA A CA 1
ATOM 879 C C . ALA A 1 107 ? 11.523 5.125 -2.712 1.00 92.81 107 ALA A C 1
ATOM 881 O O . ALA A 1 107 ? 12.113 4.045 -2.635 1.00 92.81 107 ALA A O 1
ATOM 882 N N . PHE A 1 108 ? 11.227 5.702 -3.881 1.00 94.94 108 PHE A N 1
ATOM 883 C CA . PHE A 1 108 ? 11.634 5.163 -5.169 1.00 94.94 108 PHE A CA 1
ATOM 884 C C . PHE A 1 108 ? 12.603 6.097 -5.892 1.00 94.94 108 PHE A C 1
ATOM 886 O O . PHE A 1 108 ? 12.418 7.313 -5.948 1.00 94.94 108 PHE A O 1
ATOM 893 N N . HIS A 1 109 ? 13.610 5.500 -6.519 1.00 93.94 109 HIS A N 1
ATOM 894 C CA . HIS A 1 109 ? 14.661 6.201 -7.239 1.00 93.94 109 HIS A CA 1
ATOM 895 C C . HIS A 1 109 ? 14.904 5.557 -8.604 1.00 93.94 109 HIS A C 1
ATOM 897 O O . HIS A 1 109 ? 14.923 4.330 -8.740 1.00 93.94 109 HIS A O 1
ATOM 903 N N . LEU A 1 110 ? 15.122 6.397 -9.616 1.00 92.88 110 LEU A N 1
ATOM 904 C CA . LEU A 1 110 ? 15.543 5.956 -10.940 1.00 92.88 110 LEU A CA 1
ATOM 905 C C . LEU A 1 110 ? 17.056 5.723 -10.945 1.00 92.88 110 LEU A C 1
ATOM 907 O O . LEU A 1 110 ? 17.833 6.601 -10.579 1.00 92.88 110 LEU A O 1
ATOM 911 N N . SER A 1 111 ? 17.476 4.550 -11.402 1.00 90.88 111 SER A N 1
ATOM 912 C CA . SER A 1 111 ? 18.869 4.213 -11.674 1.00 90.88 111 SER A CA 1
ATOM 913 C C . SER A 1 111 ? 18.963 3.602 -13.071 1.00 90.88 111 SER A C 1
ATOM 915 O O . SER A 1 111 ? 18.534 2.471 -13.315 1.00 90.88 111 SER A O 1
ATOM 917 N N . GLY A 1 112 ? 19.467 4.382 -14.031 1.00 89.00 112 GLY A N 1
ATOM 918 C CA . GLY A 1 112 ? 19.445 4.002 -15.444 1.00 89.00 112 GLY A CA 1
ATOM 919 C C . GLY A 1 112 ? 18.010 3.834 -15.953 1.00 89.00 112 GLY A C 1
ATOM 920 O O . GLY A 1 112 ? 17.238 4.786 -15.949 1.00 89.00 112 GLY A O 1
ATOM 921 N N . ARG A 1 113 ? 17.644 2.616 -16.373 1.00 88.88 113 ARG A N 1
ATOM 922 C CA . ARG A 1 113 ? 16.281 2.261 -16.827 1.00 88.88 113 ARG A CA 1
ATOM 923 C C . ARG A 1 113 ? 15.445 1.537 -15.763 1.00 88.88 113 ARG A C 1
ATOM 925 O O . ARG A 1 113 ? 14.384 1.001 -16.072 1.00 88.88 113 ARG A O 1
ATOM 932 N N . SER A 1 114 ? 15.942 1.465 -14.532 1.00 92.81 114 SER A N 1
ATOM 933 C CA . SER A 1 114 ? 15.347 0.708 -13.432 1.00 92.81 114 SER A CA 1
ATOM 934 C C . SER A 1 114 ? 14.889 1.673 -12.341 1.00 92.81 114 SER A C 1
ATOM 936 O O . SER A 1 114 ? 15.681 2.452 -11.819 1.00 92.81 114 SER A O 1
ATOM 938 N N . PHE A 1 115 ? 13.599 1.660 -12.025 1.00 92.69 115 PHE A N 1
ATOM 939 C CA . PHE A 1 115 ? 12.989 2.465 -10.974 1.00 92.69 115 PHE A CA 1
ATOM 940 C C . PHE A 1 115 ? 12.749 1.575 -9.763 1.00 92.69 115 PHE A C 1
ATOM 942 O O . PHE A 1 115 ? 11.855 0.724 -9.769 1.00 92.69 115 PHE A O 1
ATOM 949 N N . ARG A 1 116 ? 13.585 1.740 -8.739 1.00 95.44 116 ARG A N 1
ATOM 950 C CA . ARG A 1 116 ? 13.617 0.854 -7.574 1.00 95.44 116 ARG A CA 1
ATOM 951 C C . ARG A 1 116 ? 13.139 1.567 -6.338 1.00 95.44 116 ARG A C 1
ATOM 953 O O . ARG A 1 116 ? 13.494 2.721 -6.132 1.00 95.44 116 ARG A O 1
ATOM 960 N N . GLY A 1 117 ? 12.404 0.867 -5.491 1.00 95.00 117 GLY A N 1
ATOM 961 C CA . GLY A 1 117 ? 12.010 1.400 -4.199 1.00 95.00 117 GLY A CA 1
ATOM 962 C C . GLY A 1 117 ? 11.644 0.318 -3.210 1.00 95.00 117 GLY A C 1
ATOM 963 O O . GLY A 1 117 ? 11.317 -0.809 -3.582 1.00 95.00 117 GLY A O 1
ATOM 964 N N . SER A 1 118 ? 11.690 0.684 -1.937 1.00 95.25 118 SER A N 1
ATOM 965 C CA . SER A 1 118 ? 11.411 -0.237 -0.843 1.00 95.25 118 SER A CA 1
ATOM 966 C C . SER A 1 118 ? 10.258 0.290 -0.006 1.00 95.25 118 SER A C 1
ATOM 968 O O . SER A 1 118 ? 10.306 1.402 0.519 1.00 95.25 118 SER A O 1
ATOM 970 N N . VAL A 1 119 ? 9.213 -0.518 0.152 1.00 95.56 119 VAL A N 1
ATOM 971 C CA . VAL A 1 119 ? 8.008 -0.133 0.890 1.00 95.56 119 VAL A CA 1
ATOM 972 C C . VAL A 1 119 ? 7.780 -1.102 2.036 1.00 95.56 119 VAL A C 1
ATOM 974 O O . VAL A 1 119 ? 7.661 -2.309 1.842 1.00 95.56 119 VAL A O 1
ATOM 977 N N . ASN A 1 120 ? 7.691 -0.558 3.250 1.00 94.62 120 ASN A N 1
ATOM 978 C CA . ASN A 1 120 ? 7.154 -1.275 4.399 1.00 94.62 120 ASN A CA 1
ATOM 979 C C . ASN A 1 120 ? 5.740 -0.776 4.693 1.00 94.62 120 ASN A C 1
ATOM 981 O O . ASN A 1 120 ? 5.540 0.419 4.947 1.00 94.62 120 ASN A O 1
ATOM 985 N N . PHE A 1 121 ? 4.763 -1.678 4.666 1.00 93.00 121 PHE A N 1
ATOM 986 C CA . PHE A 1 121 ? 3.365 -1.324 4.901 1.00 93.00 121 PHE A CA 1
ATOM 987 C C . PHE A 1 121 ? 3.062 -1.026 6.376 1.00 93.00 121 PHE A C 1
ATOM 989 O O . PHE A 1 121 ? 2.097 -0.321 6.668 1.00 93.00 121 PHE A O 1
ATOM 996 N N . GLY A 1 122 ? 3.912 -1.447 7.318 1.00 91.38 122 GLY A N 1
ATOM 997 C CA . GLY A 1 122 ? 3.648 -1.294 8.751 1.00 91.38 122 GLY A CA 1
ATOM 998 C C . GLY A 1 122 ? 2.290 -1.904 9.097 1.00 91.38 122 GLY A C 1
ATOM 999 O O . GLY A 1 122 ? 1.958 -2.955 8.570 1.00 91.38 122 GLY A O 1
ATOM 1000 N N . ASN A 1 123 ? 1.464 -1.199 9.867 1.00 87.06 123 ASN A N 1
ATOM 1001 C CA . ASN A 1 123 ? 0.099 -1.633 10.197 1.00 87.06 123 ASN A CA 1
ATOM 1002 C C . ASN A 1 123 ? -0.966 -1.194 9.165 1.00 87.06 123 ASN A C 1
ATOM 1004 O O . ASN A 1 123 ? -2.145 -1.110 9.497 1.00 87.06 123 ASN A O 1
ATOM 1008 N N . ASN A 1 124 ? -0.569 -0.826 7.942 1.00 87.44 124 ASN A N 1
ATOM 1009 C CA . ASN A 1 124 ? -1.513 -0.425 6.896 1.00 87.44 124 ASN A CA 1
ATOM 1010 C C . ASN A 1 124 ? -1.915 -1.668 6.088 1.00 87.44 124 ASN A C 1
ATOM 1012 O O . ASN A 1 124 ? -1.079 -2.242 5.391 1.00 87.44 124 ASN A O 1
ATOM 1016 N N . ILE A 1 125 ? -3.184 -2.063 6.197 1.00 90.75 125 ILE A N 1
ATOM 1017 C CA . ILE A 1 125 ? -3.789 -3.214 5.506 1.00 90.75 125 ILE A CA 1
ATOM 1018 C C . ILE A 1 125 ? -4.861 -2.765 4.507 1.00 90.75 125 ILE A C 1
ATOM 1020 O O . ILE A 1 125 ? -5.406 -1.665 4.634 1.00 90.75 125 ILE A O 1
ATOM 1024 N N . GLY A 1 126 ? -5.170 -3.601 3.518 1.00 90.31 126 GLY A N 1
ATOM 1025 C CA . GLY A 1 126 ? -6.090 -3.288 2.419 1.00 90.31 126 GLY A CA 1
ATOM 1026 C C . GLY A 1 126 ? -5.369 -2.922 1.118 1.00 90.31 126 GLY A C 1
ATOM 1027 O O . GLY A 1 126 ? -4.204 -3.257 0.922 1.00 90.31 126 GLY A O 1
ATOM 1028 N N . TRP A 1 127 ? -6.056 -2.233 0.214 1.00 91.94 127 TRP A N 1
ATOM 1029 C CA . TRP A 1 127 ? -5.587 -1.944 -1.140 1.00 91.94 127 TRP A CA 1
ATOM 1030 C C . TRP A 1 127 ? -4.437 -0.942 -1.167 1.00 91.94 127 TRP A C 1
ATOM 1032 O O . TRP A 1 127 ? -4.608 0.235 -0.871 1.00 91.94 127 TRP A O 1
ATOM 1042 N N . PHE A 1 128 ? -3.268 -1.374 -1.606 1.00 94.00 128 PHE A N 1
ATOM 1043 C CA . PHE A 1 128 ? -2.191 -0.485 -2.012 1.00 94.00 128 PHE A CA 1
ATOM 1044 C C . PHE A 1 128 ? -2.317 -0.187 -3.507 1.00 94.00 128 PHE A C 1
ATOM 1046 O O . PHE A 1 128 ? -2.519 -1.109 -4.294 1.00 94.00 128 PHE A O 1
ATOM 1053 N N . ARG A 1 129 ? -2.187 1.083 -3.912 1.00 93.88 129 ARG A N 1
ATOM 1054 C CA . ARG A 1 129 ? -2.207 1.497 -5.324 1.00 93.88 129 ARG A CA 1
ATOM 1055 C C . ARG A 1 129 ? -0.960 2.299 -5.657 1.00 93.88 129 ARG A C 1
ATOM 1057 O O . ARG A 1 129 ? -0.791 3.397 -5.142 1.00 93.88 129 ARG A O 1
ATOM 1064 N N . LEU A 1 130 ? -0.157 1.803 -6.588 1.00 94.06 130 LEU A N 1
ATOM 1065 C CA . LEU A 1 130 ? 1.060 2.448 -7.066 1.00 94.06 130 LEU A CA 1
ATOM 1066 C C . LEU A 1 130 ? 0.919 2.809 -8.542 1.00 94.06 130 LEU A C 1
ATOM 1068 O O . LEU A 1 130 ? 0.573 1.960 -9.359 1.00 94.06 130 LEU A O 1
ATOM 1072 N N . GLY A 1 131 ? 1.165 4.067 -8.885 1.00 93.62 131 GLY A N 1
ATOM 1073 C CA . GLY A 1 131 ? 1.176 4.538 -10.263 1.00 93.62 131 GLY A CA 1
ATOM 1074 C C . GLY A 1 131 ? 2.586 4.757 -10.795 1.00 93.62 131 GLY A C 1
ATOM 1075 O O . GLY A 1 131 ? 3.522 5.011 -10.040 1.00 93.62 131 GLY A O 1
ATOM 1076 N N . LEU A 1 132 ? 2.709 4.712 -12.112 1.00 94.38 132 LEU A N 1
ATOM 1077 C CA . LEU A 1 132 ? 3.892 5.050 -12.883 1.00 94.38 132 LEU A CA 1
ATOM 1078 C C . LEU A 1 132 ? 3.484 6.011 -13.983 1.00 94.38 132 LEU A C 1
ATOM 1080 O O . LEU A 1 132 ? 2.553 5.730 -14.735 1.00 94.38 132 LEU A O 1
ATOM 1084 N N . ARG A 1 133 ? 4.220 7.108 -14.107 1.00 94.81 133 ARG A N 1
ATOM 1085 C CA . ARG A 1 133 ? 4.162 8.014 -15.247 1.00 94.81 133 ARG A CA 1
ATOM 1086 C C . ARG A 1 133 ? 5.460 7.897 -16.023 1.00 94.81 133 ARG A C 1
ATOM 1088 O O . ARG A 1 133 ? 6.530 8.070 -15.449 1.00 94.81 133 ARG A O 1
ATOM 1095 N N . PHE A 1 134 ? 5.365 7.635 -17.314 1.00 95.00 134 PHE A N 1
ATOM 1096 C CA . PHE A 1 134 ? 6.508 7.553 -18.221 1.00 95.00 134 PHE A CA 1
ATOM 1097 C C . PHE A 1 134 ? 6.110 8.082 -19.599 1.00 95.00 134 PHE A C 1
ATOM 1099 O O . PHE A 1 134 ? 4.952 8.440 -19.815 1.00 95.00 134 PHE A O 1
ATOM 1106 N N . PHE A 1 135 ? 7.065 8.173 -20.519 1.00 94.88 135 PHE A N 1
ATOM 1107 C CA . PHE A 1 135 ? 6.833 8.713 -21.855 1.00 94.88 135 PHE A CA 1
ATOM 1108 C C . PHE A 1 135 ? 7.216 7.687 -22.917 1.00 94.88 135 PHE A C 1
ATOM 1110 O O . PHE A 1 135 ? 8.209 6.978 -22.775 1.00 94.88 135 PHE A O 1
ATOM 1117 N N . VAL A 1 136 ? 6.398 7.581 -23.960 1.00 94.12 136 VAL A N 1
ATOM 1118 C CA . VAL A 1 136 ? 6.674 6.755 -25.142 1.00 94.12 136 VAL A CA 1
ATOM 1119 C C . VAL A 1 136 ? 6.446 7.622 -26.366 1.00 94.12 136 VAL A C 1
ATOM 1121 O O . VAL A 1 136 ? 5.348 8.160 -26.540 1.00 94.12 136 VAL A O 1
ATOM 1124 N N . ALA A 1 137 ? 7.468 7.782 -27.209 1.00 92.50 137 ALA A N 1
ATOM 1125 C CA . ALA A 1 137 ? 7.419 8.678 -28.366 1.00 92.50 137 ALA A CA 1
ATOM 1126 C C . ALA A 1 137 ? 6.910 10.090 -27.994 1.00 92.50 137 ALA A C 1
ATOM 1128 O O . ALA A 1 137 ? 6.069 10.678 -28.680 1.00 92.50 137 ALA A O 1
ATOM 1129 N N . LYS A 1 138 ? 7.400 10.617 -26.865 1.00 90.50 138 LYS A N 1
ATOM 1130 C CA . LYS A 1 138 ? 7.039 11.899 -26.237 1.00 90.50 138 LYS A CA 1
ATOM 1131 C C . LYS A 1 138 ? 5.583 12.025 -25.780 1.00 90.50 138 LYS A C 1
ATOM 1133 O O . LYS A 1 138 ? 5.150 13.123 -25.430 1.00 90.50 138 LYS A O 1
ATOM 1138 N N . ARG A 1 139 ? 4.814 10.933 -25.743 1.00 93.62 139 ARG A N 1
ATOM 1139 C CA . ARG A 1 139 ? 3.445 10.918 -25.206 1.00 93.62 139 ARG A CA 1
ATOM 1140 C C . ARG A 1 139 ? 3.445 10.404 -23.766 1.00 93.62 139 ARG A C 1
ATOM 1142 O O . ARG A 1 139 ? 4.025 9.345 -23.527 1.00 93.62 139 ARG A O 1
ATOM 1149 N N . PRO A 1 140 ? 2.810 11.116 -22.817 1.00 94.25 140 PRO A N 1
ATOM 1150 C CA . PRO A 1 140 ? 2.717 10.650 -21.442 1.00 94.25 140 PRO A CA 1
ATOM 1151 C C . PRO A 1 140 ? 1.814 9.418 -21.360 1.00 94.25 140 PRO A C 1
ATOM 1153 O O . PRO A 1 140 ? 0.714 9.401 -21.912 1.00 94.25 140 PRO A O 1
ATOM 1156 N N . MET A 1 141 ? 2.282 8.417 -20.630 1.00 93.81 141 MET A N 1
ATOM 1157 C CA . MET A 1 141 ? 1.559 7.203 -20.281 1.00 93.81 141 MET A CA 1
ATOM 1158 C C . MET A 1 141 ? 1.490 7.097 -18.763 1.00 93.81 141 MET A C 1
ATOM 1160 O O . MET A 1 141 ? 2.472 7.365 -18.066 1.00 93.81 141 MET A O 1
ATOM 1164 N N . GLU A 1 142 ? 0.329 6.694 -18.252 1.00 94.38 142 GLU A N 1
ATOM 1165 C CA . GLU A 1 142 ? 0.121 6.449 -16.828 1.00 94.38 142 GLU A CA 1
ATOM 1166 C C . GLU A 1 142 ? -0.423 5.048 -16.616 1.00 94.38 142 GLU A C 1
ATOM 1168 O O . GLU A 1 142 ? -1.503 4.712 -17.097 1.00 94.38 142 GLU A O 1
ATOM 1173 N N . HIS A 1 143 ? 0.342 4.225 -15.909 1.00 93.00 143 HIS A N 1
ATOM 1174 C CA . HIS A 1 143 ? -0.057 2.876 -15.535 1.00 93.00 143 HIS A CA 1
ATOM 1175 C C . HIS A 1 143 ? -0.192 2.810 -14.020 1.00 93.00 143 HIS A C 1
ATOM 1177 O O . HIS A 1 143 ? 0.599 3.402 -13.292 1.00 93.00 143 HIS A O 1
ATOM 1183 N N . PHE A 1 144 ? -1.169 2.064 -13.530 1.00 92.50 144 PHE A N 1
ATOM 1184 C CA . PHE A 1 144 ? -1.404 1.862 -12.112 1.00 92.50 144 PHE A CA 1
ATOM 1185 C C . PHE A 1 144 ? -1.546 0.383 -11.804 1.00 92.50 144 PHE A C 1
ATOM 1187 O O . PHE A 1 144 ? -2.247 -0.344 -12.504 1.00 92.50 144 PHE A O 1
ATOM 1194 N N . LEU A 1 145 ? -0.915 -0.009 -10.709 1.00 92.06 145 LEU A N 1
ATOM 1195 C CA . LEU A 1 145 ? -0.938 -1.319 -10.088 1.00 92.06 145 LEU A CA 1
ATOM 1196 C C . LEU A 1 145 ? -1.692 -1.205 -8.764 1.00 92.06 145 LEU A C 1
ATOM 1198 O O . LEU A 1 145 ? -1.409 -0.294 -7.985 1.00 92.06 145 LEU A O 1
ATOM 1202 N N . ALA A 1 146 ? -2.614 -2.118 -8.481 1.00 93.25 146 ALA A N 1
ATOM 1203 C CA . ALA A 1 146 ? -3.250 -2.211 -7.174 1.00 93.25 146 ALA A CA 1
ATOM 1204 C C . ALA A 1 146 ? -3.326 -3.656 -6.677 1.00 93.25 146 ALA A C 1
ATOM 1206 O O . ALA A 1 146 ? -3.646 -4.556 -7.447 1.00 93.25 146 ALA A O 1
ATOM 1207 N N . PHE A 1 147 ? -3.057 -3.872 -5.393 1.00 93.75 147 PHE A N 1
ATOM 1208 C CA . PHE A 1 147 ? -3.117 -5.182 -4.736 1.00 93.75 147 PHE A CA 1
ATOM 1209 C C . PHE A 1 147 ? -3.468 -5.027 -3.255 1.00 93.75 147 PHE A C 1
ATOM 1211 O O . PHE A 1 147 ? -3.302 -3.951 -2.682 1.00 93.75 147 PHE A O 1
ATOM 1218 N N . GLU A 1 148 ? -3.933 -6.099 -2.621 1.00 93.69 148 GLU A N 1
ATOM 1219 C CA . GLU A 1 148 ? -4.266 -6.100 -1.195 1.00 93.69 148 GLU A CA 1
ATOM 1220 C C . GLU A 1 148 ? -3.067 -6.469 -0.319 1.00 93.69 148 GLU A C 1
ATOM 1222 O O . GLU A 1 148 ? -2.344 -7.426 -0.591 1.00 93.69 148 GLU A O 1
ATOM 1227 N N . VAL A 1 149 ? -2.888 -5.715 0.764 1.00 95.19 149 VAL A N 1
ATOM 1228 C CA . VAL A 1 149 ? -1.941 -5.985 1.846 1.00 95.19 149 VAL A CA 1
ATOM 1229 C C . VAL A 1 149 ? -2.698 -6.629 3.002 1.00 95.19 149 VAL A C 1
ATOM 1231 O O . VAL A 1 149 ? -3.543 -5.993 3.636 1.00 95.19 149 VAL A O 1
ATOM 1234 N N . PHE A 1 150 ? -2.379 -7.885 3.293 1.00 94.81 150 PHE A N 1
ATOM 1235 C CA . PHE A 1 150 ? -3.104 -8.693 4.261 1.00 94.81 150 PHE A CA 1
ATOM 1236 C C . PHE A 1 150 ? -2.552 -8.542 5.684 1.00 94.81 150 PHE A C 1
ATOM 1238 O O . PHE A 1 150 ? -1.332 -8.537 5.896 1.00 94.81 150 PHE A O 1
ATOM 1245 N N . PRO A 1 151 ? -3.430 -8.495 6.695 1.00 94.56 151 PRO A N 1
ATOM 1246 C CA . PRO A 1 151 ? -3.021 -8.727 8.066 1.00 94.56 151 PRO A CA 1
ATOM 1247 C C . PRO A 1 151 ? -2.629 -10.190 8.280 1.00 94.56 151 PRO A C 1
ATOM 1249 O O . PRO A 1 151 ? -3.113 -11.087 7.593 1.00 94.56 151 PRO A O 1
ATOM 1252 N N . THR A 1 152 ? -1.790 -10.461 9.280 1.00 94.44 152 THR A N 1
ATOM 1253 C CA . THR A 1 152 ? -1.379 -11.848 9.596 1.00 94.44 152 THR A CA 1
ATOM 1254 C C . THR A 1 152 ? -2.191 -12.494 10.718 1.00 94.44 152 THR A C 1
ATOM 1256 O O . THR A 1 152 ? -2.247 -13.720 10.803 1.00 94.44 152 THR A O 1
ATOM 1259 N N . LYS A 1 153 ? -2.804 -11.687 11.594 1.00 92.75 153 LYS A N 1
ATOM 1260 C CA . LYS A 1 153 ? -3.433 -12.133 12.855 1.00 92.75 153 LYS A CA 1
ATOM 1261 C C . LYS A 1 153 ? -4.923 -11.792 12.977 1.00 92.75 153 LYS A C 1
ATOM 1263 O O . LYS A 1 153 ? -5.487 -11.923 14.061 1.00 92.75 153 LYS A O 1
ATOM 1268 N N . MET A 1 154 ? -5.566 -11.369 11.894 1.00 91.44 154 MET A N 1
ATOM 1269 C CA . MET A 1 154 ? -6.999 -11.055 11.863 1.00 91.44 154 MET A CA 1
ATOM 1270 C C . MET A 1 154 ? -7.617 -11.492 10.536 1.00 91.44 154 MET A C 1
ATOM 1272 O O . MET A 1 154 ? -6.918 -11.619 9.530 1.00 91.44 154 MET A O 1
ATOM 1276 N N . ASP A 1 155 ? -8.930 -11.708 10.542 1.00 90.88 155 ASP A N 1
ATOM 1277 C CA . ASP A 1 155 ? -9.703 -11.817 9.308 1.00 90.88 155 ASP A CA 1
ATOM 1278 C C . ASP A 1 155 ? -9.937 -10.405 8.775 1.00 90.88 155 ASP A C 1
ATOM 1280 O O . ASP A 1 155 ? -10.691 -9.631 9.364 1.00 90.88 155 ASP A O 1
ATOM 1284 N N . MET A 1 156 ? -9.263 -10.066 7.676 1.00 89.12 156 MET A N 1
ATOM 1285 C CA . MET A 1 156 ? -9.272 -8.713 7.127 1.00 89.12 156 MET A CA 1
ATOM 1286 C C . MET A 1 156 ? -10.678 -8.186 6.856 1.00 89.12 156 MET A C 1
ATOM 1288 O O . MET A 1 156 ? -10.908 -7.009 7.082 1.00 89.12 156 MET A O 1
ATOM 1292 N N . LYS A 1 157 ? -11.609 -9.013 6.376 1.00 85.56 157 LYS A N 1
ATOM 1293 C CA . LYS A 1 157 ? -12.933 -8.528 5.977 1.00 85.56 157 LYS A CA 1
ATOM 1294 C C . LYS A 1 157 ? -13.818 -8.333 7.201 1.00 85.56 157 LYS A C 1
ATOM 1296 O O . LYS A 1 157 ? -14.264 -7.229 7.488 1.00 85.56 157 LYS A O 1
ATOM 1301 N N . GLU A 1 158 ? -14.028 -9.400 7.965 1.00 87.56 158 GLU A N 1
ATOM 1302 C CA . GLU A 1 158 ? -14.984 -9.365 9.076 1.00 87.56 158 GLU A CA 1
ATOM 1303 C C . GLU A 1 158 ? -14.501 -8.550 10.270 1.00 87.56 158 GLU A C 1
ATOM 1305 O O . GLU A 1 158 ? -15.291 -7.827 10.882 1.00 87.56 158 GLU A O 1
ATOM 1310 N N . ASP A 1 159 ? -13.225 -8.677 10.640 1.00 89.25 159 ASP A N 1
ATOM 1311 C CA . ASP A 1 159 ? -12.725 -7.971 11.817 1.00 89.25 159 ASP A CA 1
ATOM 1312 C C . ASP A 1 159 ? -12.631 -6.476 11.531 1.00 89.25 159 ASP A C 1
ATOM 1314 O O . ASP A 1 159 ? -12.978 -5.669 12.393 1.00 89.25 1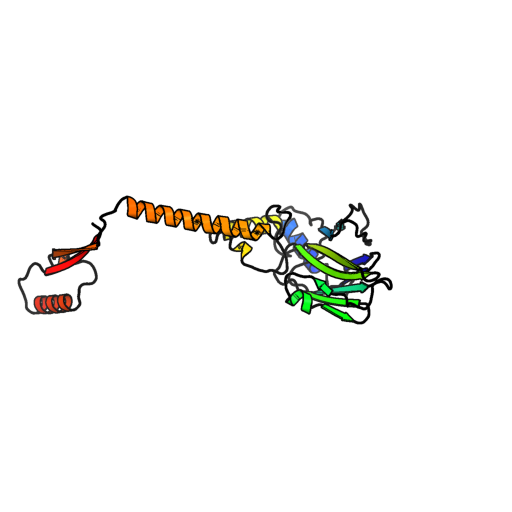59 ASP A O 1
ATOM 1318 N N . LEU A 1 160 ? -12.226 -6.092 10.318 1.00 85.12 160 LEU A N 1
ATOM 1319 C CA . LEU A 1 160 ? -12.146 -4.688 9.941 1.00 85.12 160 LEU A CA 1
ATOM 1320 C C . LEU A 1 160 ? -13.525 -4.037 9.845 1.00 85.12 160 LEU A C 1
ATOM 1322 O O . LEU A 1 160 ? -13.682 -2.908 10.310 1.00 85.12 160 LEU A O 1
ATOM 1326 N N . ASP A 1 161 ? -14.528 -4.748 9.326 1.00 83.44 161 ASP A N 1
ATOM 1327 C CA . ASP A 1 161 ? -15.912 -4.269 9.314 1.00 83.44 161 ASP A CA 1
ATOM 1328 C C . ASP A 1 161 ? -16.415 -4.017 10.743 1.00 83.44 161 ASP A C 1
ATOM 1330 O O . ASP A 1 161 ? -16.974 -2.957 11.034 1.00 83.44 161 ASP A O 1
ATOM 1334 N N . ARG A 1 162 ? -16.158 -4.945 11.677 1.00 86.69 162 ARG A N 1
ATOM 1335 C CA . ARG A 1 162 ? -16.534 -4.787 13.095 1.00 86.69 162 ARG A CA 1
ATOM 1336 C C . ARG A 1 162 ? -15.794 -3.639 13.776 1.00 86.69 162 ARG A C 1
ATOM 1338 O O . ARG A 1 162 ? -16.419 -2.864 14.501 1.00 86.69 162 ARG A O 1
ATOM 1345 N N . ILE A 1 163 ? -14.482 -3.525 13.558 1.00 85.19 163 ILE A N 1
ATOM 1346 C CA . ILE A 1 163 ? -13.665 -2.430 14.103 1.00 85.19 163 ILE A CA 1
ATOM 1347 C C . ILE A 1 163 ? -14.202 -1.097 13.587 1.00 85.19 163 ILE A C 1
ATOM 1349 O O . ILE A 1 163 ? -14.456 -0.193 14.380 1.00 85.19 163 ILE A O 1
ATOM 1353 N N . THR A 1 164 ? -14.444 -0.998 12.280 1.00 80.25 164 THR A N 1
ATOM 1354 C CA . THR A 1 164 ? -14.981 0.208 11.640 1.00 80.25 164 THR A CA 1
ATOM 1355 C C . THR A 1 164 ? -16.328 0.596 12.237 1.00 80.25 164 THR A C 1
ATOM 1357 O O . THR A 1 164 ? -16.486 1.724 12.694 1.00 80.25 164 THR A O 1
ATOM 1360 N N . GLN A 1 165 ? -17.267 -0.347 12.350 1.00 81.56 165 GLN A N 1
ATOM 1361 C CA . GLN A 1 165 ? -18.577 -0.095 12.960 1.00 81.56 165 GLN A CA 1
ATOM 1362 C C . GLN A 1 165 ? -18.470 0.394 14.413 1.00 81.56 165 GLN A C 1
ATOM 1364 O O . GLN A 1 165 ? -19.205 1.294 14.825 1.00 81.56 165 GLN A O 1
ATOM 1369 N N . MET A 1 166 ? -17.550 -0.174 15.198 1.00 83.75 166 MET A N 1
ATOM 1370 C CA . MET A 1 166 ? -17.328 0.226 16.590 1.00 83.75 166 MET A CA 1
ATOM 1371 C C . MET A 1 166 ? -16.732 1.635 16.697 1.00 83.75 166 MET A C 1
ATOM 1373 O O . MET A 1 166 ? -17.171 2.429 17.536 1.00 83.75 166 MET A O 1
ATOM 1377 N N . VAL A 1 167 ? -15.764 1.955 15.833 1.00 80.75 167 VAL A N 1
ATOM 1378 C CA . VAL A 1 167 ? -15.175 3.295 15.743 1.00 80.75 167 VAL A CA 1
ATOM 1379 C C . VAL A 1 167 ? -16.240 4.296 15.337 1.00 80.75 167 VAL A C 1
ATOM 1381 O O . VAL A 1 167 ? -16.400 5.291 16.027 1.00 80.75 167 VAL A O 1
ATOM 1384 N N . ASP A 1 168 ? -17.027 4.020 14.302 1.00 75.00 168 ASP A N 1
ATOM 1385 C CA . ASP A 1 168 ? -18.047 4.951 13.813 1.00 75.00 168 ASP A CA 1
ATOM 1386 C C . ASP A 1 168 ? -19.161 5.226 14.811 1.00 75.00 168 ASP A C 1
ATOM 1388 O O . ASP A 1 168 ? -19.700 6.330 14.838 1.00 75.00 168 ASP A O 1
ATOM 1392 N N . LYS A 1 169 ? -19.503 4.244 15.648 1.00 77.19 169 LYS A N 1
ATOM 1393 C CA . LYS A 1 169 ? -20.463 4.445 16.735 1.00 77.19 169 LYS A CA 1
ATOM 1394 C C . LYS A 1 169 ? -19.973 5.491 17.741 1.00 77.19 169 LYS A C 1
ATOM 1396 O O . LYS A 1 169 ? -20.789 6.187 18.336 1.00 77.19 169 LYS A O 1
ATOM 1401 N N . THR A 1 170 ? -18.661 5.576 17.945 1.00 79.44 170 THR A N 1
ATOM 1402 C CA . THR A 1 170 ? -18.036 6.447 18.953 1.00 79.44 170 THR A CA 1
ATOM 1403 C C . THR A 1 170 ? -17.553 7.765 18.342 1.00 79.44 170 THR A C 1
ATOM 1405 O O . THR A 1 170 ? -17.704 8.825 18.940 1.00 79.44 170 THR A O 1
ATOM 1408 N N . TYR A 1 171 ? -17.015 7.696 17.128 1.00 71.19 171 TYR A N 1
ATOM 1409 C CA . TYR A 1 171 ? -16.444 8.788 16.350 1.00 71.19 171 TYR A CA 1
ATOM 1410 C C . TYR A 1 171 ? -16.905 8.664 14.894 1.00 71.19 171 TYR A C 1
ATOM 1412 O O . TYR A 1 171 ? -16.158 8.167 14.040 1.00 71.19 171 TYR A O 1
ATOM 1420 N N . PRO A 1 172 ? -18.140 9.099 14.588 1.00 66.31 172 PRO A N 1
ATOM 1421 C CA . PRO A 1 172 ? -18.656 9.055 13.231 1.00 66.3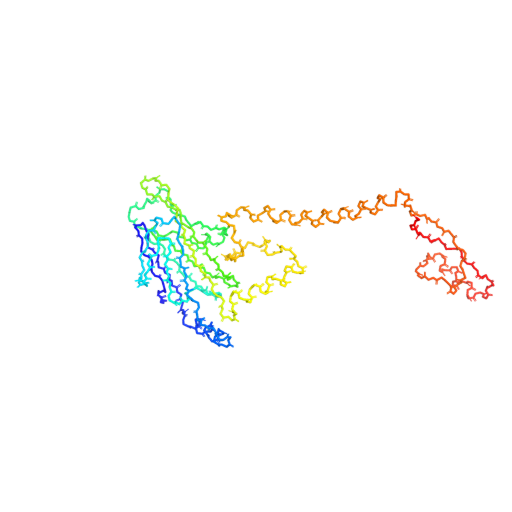1 172 PRO A CA 1
ATOM 1422 C C . PRO A 1 172 ? -17.673 9.703 12.256 1.00 66.31 172 PRO A C 1
ATOM 1424 O O . PRO A 1 172 ? -17.189 10.807 12.499 1.00 66.31 172 PRO A O 1
ATOM 1427 N N . LEU A 1 173 ? -17.404 9.024 11.135 1.00 63.38 173 LEU A N 1
ATOM 1428 C CA . LEU A 1 173 ? -16.625 9.546 10.002 1.00 63.38 173 LEU A CA 1
ATOM 1429 C C . LEU A 1 173 ? -15.115 9.696 10.241 1.00 63.38 173 LEU A C 1
ATOM 1431 O O . LEU A 1 173 ? -14.397 10.070 9.312 1.00 63.38 173 LEU A O 1
ATOM 1435 N N . TRP A 1 174 ? -14.604 9.357 11.427 1.00 66.38 174 TRP A N 1
ATOM 1436 C CA . TRP A 1 174 ? -13.178 9.500 11.748 1.00 66.38 174 TRP A CA 1
ATOM 1437 C C . TRP A 1 174 ? -12.272 8.665 10.833 1.00 66.38 174 TRP A C 1
ATOM 1439 O O . TRP A 1 174 ? -11.141 9.049 10.537 1.00 66.38 174 TRP A O 1
ATOM 1449 N N . ARG A 1 175 ? -12.812 7.572 10.278 1.00 60.56 175 ARG A N 1
ATOM 1450 C CA . ARG A 1 175 ? -12.155 6.733 9.264 1.00 60.56 175 ARG A CA 1
ATOM 1451 C C . ARG A 1 175 ? -11.714 7.486 8.001 1.00 60.56 175 ARG A C 1
ATOM 1453 O O . ARG A 1 175 ? -10.811 7.027 7.313 1.00 60.56 175 ARG A O 1
ATOM 1460 N N . PHE A 1 176 ? -12.318 8.633 7.685 1.00 60.88 176 PHE A N 1
ATOM 1461 C CA . PHE A 1 176 ? -11.957 9.432 6.507 1.00 60.88 176 PHE A CA 1
ATOM 1462 C C . PHE A 1 176 ? -10.865 10.472 6.779 1.00 60.88 176 PHE A C 1
ATOM 1464 O O . PHE A 1 176 ? -10.339 11.061 5.835 1.00 60.88 176 PHE A O 1
ATOM 1471 N N . SER A 1 177 ? -10.503 10.691 8.044 1.00 58.28 177 SER A N 1
ATOM 1472 C CA . SER A 1 177 ? -9.571 11.748 8.445 1.00 58.28 177 SER A CA 1
ATOM 1473 C C . SER A 1 177 ? -8.098 11.389 8.226 1.00 58.28 177 SER A C 1
ATOM 1475 O O . SER A 1 177 ? -7.240 12.262 8.335 1.00 58.28 177 SER A O 1
ATOM 1477 N N . PHE A 1 178 ? -7.776 10.129 7.900 1.00 58.91 178 PHE A N 1
ATOM 1478 C CA . PHE A 1 178 ? -6.392 9.661 7.810 1.00 58.91 178 PHE A CA 1
ATOM 1479 C C . PHE A 1 178 ? -5.942 9.349 6.379 1.00 58.91 178 PHE A C 1
ATOM 1481 O O . PHE A 1 178 ? -6.548 8.571 5.639 1.00 58.91 178 PHE A O 1
ATOM 1488 N N . VAL A 1 179 ? -4.799 9.924 6.000 1.00 56.78 179 VAL A N 1
ATOM 1489 C CA . VAL A 1 179 ? -4.080 9.565 4.776 1.00 56.78 179 VAL A CA 1
ATOM 1490 C C . VAL A 1 179 ? -3.161 8.377 5.085 1.00 56.78 179 VAL A C 1
ATOM 1492 O O . VAL A 1 179 ? -2.093 8.544 5.663 1.00 56.78 179 VAL A O 1
ATOM 1495 N N . GLN A 1 180 ? -3.593 7.166 4.732 1.00 66.75 180 GLN A N 1
ATOM 1496 C CA . GLN A 1 180 ? -2.855 5.911 4.918 1.00 66.75 180 GLN A CA 1
ATOM 1497 C C . GLN A 1 180 ? -2.177 5.411 3.632 1.00 66.75 180 GLN A C 1
ATOM 1499 O O . GLN A 1 180 ? -2.463 5.906 2.533 1.00 66.75 180 GLN A O 1
ATOM 1504 N N . LYS A 1 181 ? -1.261 4.439 3.793 1.00 70.44 181 LYS A N 1
ATOM 1505 C CA . LYS A 1 181 ? -0.555 3.765 2.684 1.00 70.44 181 LYS A CA 1
ATOM 1506 C C . LYS A 1 181 ? -1.487 2.861 1.879 1.00 70.44 181 LYS A C 1
ATOM 1508 O O . LYS A 1 181 ? -1.311 2.753 0.675 1.00 70.44 181 LYS A O 1
ATOM 1513 N N . THR A 1 182 ? -2.464 2.249 2.537 1.00 66.25 182 THR A N 1
ATOM 1514 C CA . THR A 1 182 ? -3.475 1.380 1.930 1.00 66.25 182 THR A CA 1
ATOM 1515 C C . THR A 1 182 ? -4.865 2.005 2.054 1.00 66.25 182 THR A C 1
ATOM 1517 O O . THR A 1 182 ? -5.113 2.843 2.922 1.00 66.25 182 THR A O 1
ATOM 1520 N N . GLU A 1 183 ? -5.774 1.619 1.165 1.00 62.72 183 GLU A N 1
ATOM 1521 C CA . GLU A 1 183 ? -7.184 1.990 1.164 1.00 62.72 183 GLU A CA 1
ATOM 1522 C C . GLU A 1 183 ? -8.059 0.792 1.539 1.00 62.72 183 GLU A C 1
ATOM 1524 O O . GLU A 1 183 ? -7.804 -0.340 1.139 1.00 62.72 183 GLU A O 1
ATOM 1529 N N . GLN A 1 184 ? -9.134 1.040 2.278 1.00 58.66 184 GLN A N 1
ATOM 1530 C CA . GLN A 1 184 ? -10.120 0.015 2.616 1.00 58.66 184 GLN A CA 1
ATOM 1531 C C . GLN A 1 184 ? -11.299 0.115 1.639 1.00 58.66 184 GLN A C 1
ATOM 1533 O O . GLN A 1 184 ? -11.797 1.215 1.381 1.00 58.66 184 GLN A O 1
ATOM 1538 N N . GLU A 1 185 ? -11.750 -1.014 1.081 1.00 48.00 185 GLU A N 1
ATOM 1539 C CA . GLU A 1 185 ? -12.952 -1.079 0.235 1.00 48.00 185 GLU A CA 1
ATOM 1540 C C . GLU A 1 185 ? -14.219 -0.946 1.104 1.00 48.00 185 GLU A C 1
ATOM 1542 O O . GLU A 1 185 ? -14.953 -1.897 1.342 1.00 48.00 185 GLU A O 1
ATOM 1547 N N . LEU A 1 186 ? -14.500 0.261 1.594 1.00 42.84 186 LEU A N 1
ATOM 1548 C CA . LEU A 1 186 ? -15.805 0.606 2.158 1.00 42.84 186 LEU A CA 1
ATOM 1549 C C . LEU A 1 186 ? -16.653 1.245 1.057 1.00 42.84 186 LEU A C 1
ATOM 1551 O O . LEU A 1 186 ? -16.348 2.351 0.621 1.00 42.84 186 LEU A O 1
ATOM 1555 N N . ALA A 1 187 ? -17.688 0.510 0.631 1.00 37.25 187 ALA A N 1
ATOM 1556 C CA . ALA A 1 187 ? -18.789 0.892 -0.261 1.00 37.25 187 ALA A CA 1
ATOM 1557 C C . ALA A 1 187 ? -18.406 1.696 -1.522 1.00 37.25 187 ALA A C 1
ATOM 1559 O O . ALA A 1 187 ? -18.043 2.868 -1.483 1.00 37.25 187 ALA A O 1
ATOM 1560 N N . ALA A 1 188 ? -18.573 1.039 -2.671 1.00 34.94 188 ALA A N 1
ATOM 1561 C CA . ALA A 1 188 ? -18.363 1.547 -4.019 1.00 34.94 188 ALA A CA 1
ATOM 1562 C C . ALA A 1 188 ? -18.782 3.019 -4.233 1.00 34.94 188 ALA A C 1
ATOM 1564 O O . ALA A 1 188 ? -19.933 3.321 -4.535 1.00 34.94 188 ALA A O 1
ATOM 1565 N N . SER A 1 189 ? -17.802 3.920 -4.215 1.00 36.44 189 SER A N 1
ATOM 1566 C CA . SER A 1 189 ? -17.792 5.053 -5.133 1.00 36.44 189 SER A CA 1
ATOM 1567 C C . SER A 1 189 ? -16.600 4.874 -6.065 1.00 36.44 189 SER A C 1
ATOM 1569 O O . SER A 1 189 ? -15.459 4.711 -5.634 1.00 36.44 189 SER A O 1
ATOM 1571 N N . LYS A 1 190 ? -16.880 4.888 -7.370 1.00 39.62 190 LYS A N 1
ATOM 1572 C CA . LYS A 1 190 ? -15.894 4.740 -8.449 1.00 39.62 190 LYS A CA 1
ATOM 1573 C C . LYS A 1 190 ? -15.047 6.006 -8.659 1.00 39.62 190 LYS A C 1
ATOM 1575 O O . LYS A 1 190 ? -14.333 6.089 -9.655 1.00 39.62 190 LYS A O 1
ATOM 1580 N N . LYS A 1 191 ? -15.118 7.003 -7.764 1.00 40.78 191 LYS A N 1
ATOM 1581 C CA . LYS A 1 191 ? -14.369 8.260 -7.885 1.00 40.78 191 LYS A CA 1
ATOM 1582 C C . LYS A 1 191 ? -13.724 8.666 -6.551 1.00 40.78 191 LYS A C 1
ATOM 1584 O O . LYS A 1 191 ? -14.437 8.913 -5.580 1.00 40.78 191 LYS A O 1
ATOM 1589 N N . PRO A 1 192 ? -12.390 8.847 -6.494 1.00 46.69 192 PRO A N 1
ATOM 1590 C CA . PRO A 1 192 ? -11.679 9.218 -5.265 1.00 46.69 192 PRO A CA 1
ATOM 1591 C C . PRO A 1 192 ? -12.094 10.580 -4.674 1.00 46.69 192 PRO A C 1
ATOM 1593 O O . PRO A 1 192 ? -11.776 10.863 -3.523 1.00 46.69 192 PRO A O 1
ATOM 1596 N N . HIS A 1 193 ? -12.809 11.428 -5.423 1.00 48.47 193 HIS A N 1
ATOM 1597 C CA . HIS A 1 193 ? -13.250 12.756 -4.972 1.00 48.47 193 HIS A CA 1
ATOM 1598 C C . HIS A 1 193 ? -14.652 12.779 -4.337 1.00 48.47 193 HIS A C 1
ATOM 1600 O O . HIS A 1 193 ? -14.999 13.763 -3.693 1.00 48.47 193 HIS A O 1
ATOM 1606 N N . GLU A 1 194 ? -15.450 11.712 -4.446 1.00 45.91 194 GLU A N 1
ATOM 1607 C CA . GLU A 1 194 ? -16.804 11.668 -3.855 1.00 45.91 194 GLU A CA 1
ATOM 1608 C C . GLU A 1 194 ? -16.799 11.364 -2.344 1.00 45.91 194 GLU A C 1
ATOM 1610 O O . GLU A 1 194 ? -17.789 11.609 -1.654 1.00 45.91 194 GLU A O 1
ATOM 1615 N N . ARG A 1 195 ? -15.665 10.911 -1.791 1.00 52.69 195 ARG A N 1
ATOM 1616 C CA . ARG A 1 195 ? -15.504 10.676 -0.344 1.00 52.69 195 ARG A CA 1
ATOM 1617 C C . ARG A 1 195 ? -15.562 11.978 0.475 1.00 52.69 195 ARG A C 1
ATOM 1619 O O . ARG A 1 195 ? -16.048 11.968 1.602 1.00 52.69 195 ARG A O 1
ATOM 1626 N N . PHE A 1 196 ? -15.109 13.100 -0.092 1.00 58.03 196 PHE A N 1
ATOM 1627 C CA . PHE A 1 196 ? -15.027 14.390 0.606 1.00 58.03 196 PHE A CA 1
ATOM 1628 C C . PHE A 1 196 ? -16.390 15.106 0.764 1.00 58.03 196 PHE A C 1
ATOM 1630 O O . PHE A 1 196 ? -16.687 15.562 1.869 1.00 58.03 196 PHE A O 1
ATOM 1637 N N . PRO A 1 197 ? -17.278 15.156 -0.252 1.00 60.97 197 PRO A N 1
ATOM 1638 C CA . PRO A 1 197 ? -18.630 15.699 -0.087 1.00 60.97 197 PRO A CA 1
ATOM 1639 C C . PRO A 1 197 ? -19.504 14.914 0.899 1.00 60.97 197 PRO A C 1
ATOM 1641 O O . PRO A 1 197 ? -20.245 15.520 1.667 1.00 60.97 197 PRO A O 1
ATOM 1644 N N . LEU A 1 198 ? -19.411 13.578 0.920 1.00 59.69 198 LEU A N 1
ATOM 1645 C CA . LEU A 1 198 ? -20.188 12.741 1.847 1.00 59.69 198 LEU A CA 1
ATOM 1646 C C . LEU A 1 198 ? -19.782 12.968 3.310 1.00 59.69 198 LEU A C 1
ATOM 1648 O O . LEU A 1 198 ? -20.648 13.038 4.183 1.00 59.69 198 LEU A O 1
ATOM 1652 N N . LEU A 1 199 ? -18.480 13.146 3.564 1.00 59.56 199 LEU A N 1
ATOM 1653 C CA . LEU A 1 199 ? -17.948 13.565 4.864 1.00 59.56 199 LEU A CA 1
ATOM 1654 C C . LEU A 1 199 ? -18.554 14.909 5.299 1.00 59.56 199 LEU A C 1
ATOM 1656 O O . LEU A 1 199 ? -19.054 15.032 6.416 1.00 59.56 199 LEU A O 1
ATOM 1660 N N . TRP A 1 200 ? -18.561 15.891 4.395 1.00 63.47 200 TRP A N 1
ATOM 1661 C CA . TRP A 1 200 ? -19.141 17.211 4.645 1.00 63.47 200 TRP A CA 1
ATOM 1662 C C . TRP A 1 200 ? -20.644 17.159 4.916 1.00 63.47 200 TRP A C 1
ATOM 1664 O O . TRP A 1 200 ? -21.113 17.814 5.839 1.00 63.47 200 TRP A O 1
ATOM 1674 N N . LEU A 1 201 ? -21.401 16.365 4.158 1.00 70.88 201 LEU A N 1
ATOM 1675 C CA . LEU A 1 201 ? -22.847 16.223 4.346 1.00 70.88 201 LEU A CA 1
ATOM 1676 C C . LEU A 1 201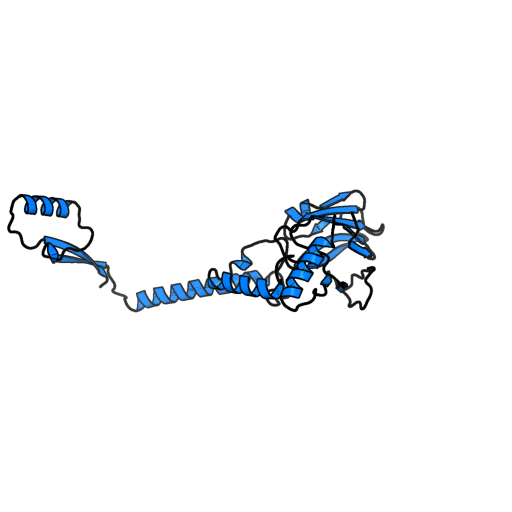 ? -23.195 15.599 5.698 1.00 70.88 201 LEU A C 1
ATOM 1678 O O . LEU A 1 201 ? -24.149 16.028 6.347 1.00 70.88 201 LEU A O 1
ATOM 1682 N N . ALA A 1 202 ? -22.424 14.607 6.140 1.00 64.56 202 ALA A N 1
ATOM 1683 C CA . ALA A 1 202 ? -22.655 13.962 7.423 1.00 64.56 202 ALA A CA 1
ATOM 1684 C C . ALA A 1 202 ? -22.270 14.873 8.607 1.00 64.56 202 ALA A C 1
ATOM 1686 O O . ALA A 1 202 ? -23.043 14.969 9.560 1.00 64.56 202 ALA A O 1
ATOM 1687 N N . LEU A 1 203 ? -21.159 15.617 8.514 1.00 67.12 203 LEU A N 1
ATOM 1688 C CA . LEU A 1 203 ? -20.793 16.645 9.502 1.00 67.12 203 LEU A CA 1
ATOM 1689 C C . LEU A 1 203 ? -21.810 17.801 9.529 1.00 67.12 203 LEU A C 1
ATOM 1691 O O . LEU A 1 203 ? -22.208 18.287 10.584 1.00 67.12 203 LEU A O 1
ATOM 1695 N N . PHE A 1 204 ? -22.282 18.228 8.360 1.00 78.56 204 PHE A N 1
ATOM 1696 C CA . PHE A 1 204 ? -23.307 19.260 8.252 1.00 78.56 204 PHE A CA 1
ATOM 1697 C C . PHE A 1 204 ? -24.633 18.805 8.864 1.00 78.56 204 PHE A C 1
ATOM 1699 O O . PHE A 1 204 ? -25.334 19.605 9.479 1.00 78.56 204 PHE A O 1
ATOM 1706 N N . ARG A 1 205 ? -24.979 17.518 8.740 1.00 78.81 205 ARG A N 1
ATOM 1707 C CA . ARG A 1 205 ? -26.193 16.968 9.347 1.00 78.81 205 ARG A CA 1
ATOM 1708 C C . ARG A 1 205 ? -26.161 17.051 10.872 1.00 78.81 205 ARG A C 1
ATOM 1710 O O . ARG A 1 205 ? -27.156 17.499 11.436 1.00 78.81 205 ARG A O 1
ATOM 1717 N N . SER A 1 206 ? -25.055 16.681 11.522 1.00 74.06 206 SER A N 1
ATOM 1718 C CA . SER A 1 206 ? -24.955 16.780 12.987 1.00 74.06 206 SER A CA 1
ATOM 1719 C C . SER A 1 206 ? -25.032 18.235 13.453 1.00 74.06 206 SER A C 1
ATOM 1721 O O . SER A 1 206 ? -25.837 18.561 14.322 1.00 74.06 206 SER A O 1
ATOM 1723 N N . LEU A 1 207 ? -24.303 19.139 12.788 1.00 79.81 207 LEU A N 1
ATOM 1724 C CA . LEU A 1 207 ? -24.359 20.577 13.072 1.00 79.81 207 LEU A CA 1
ATOM 1725 C C . LEU A 1 207 ? -25.765 21.152 12.865 1.00 79.81 207 LEU A C 1
ATOM 1727 O O . LEU A 1 207 ? -26.226 21.977 13.651 1.00 79.81 207 LEU A O 1
ATOM 1731 N N . ARG A 1 208 ? -26.477 20.704 11.828 1.00 88.31 208 ARG A N 1
ATOM 1732 C CA . ARG A 1 208 ? -27.865 21.101 11.577 1.00 88.31 208 ARG A CA 1
ATOM 1733 C C . ARG A 1 208 ? -28.794 20.609 12.683 1.00 88.31 208 ARG A C 1
ATOM 1735 O O . ARG A 1 208 ? -29.675 21.360 13.085 1.00 88.31 208 ARG A O 1
ATOM 1742 N N . GLU A 1 209 ? -28.655 19.370 13.143 1.00 89.94 209 GLU A N 1
ATOM 1743 C CA . GLU A 1 209 ? -29.492 18.813 14.215 1.00 89.94 209 GLU A CA 1
ATOM 1744 C C . GLU A 1 209 ? -29.270 19.559 15.543 1.00 89.94 209 GLU A C 1
ATOM 1746 O O . GLU A 1 209 ? -30.241 19.931 16.213 1.00 89.94 209 GLU A O 1
ATOM 1751 N N . GLU A 1 210 ? -28.019 19.888 15.873 1.00 85.75 210 GLU A N 1
ATOM 1752 C CA . GLU A 1 210 ? -27.675 20.740 17.020 1.00 85.75 210 GLU A CA 1
ATOM 1753 C C . GLU A 1 210 ? -28.256 22.153 16.882 1.00 85.75 210 GLU A C 1
ATOM 1755 O O . GLU A 1 210 ? -28.924 22.643 17.797 1.00 85.75 210 GLU A O 1
ATOM 1760 N N . LEU A 1 211 ? -28.084 22.787 15.717 1.00 90.25 211 LEU A N 1
ATOM 1761 C CA . LEU A 1 211 ? -28.628 24.114 15.425 1.00 90.25 211 LEU A CA 1
ATOM 1762 C C . LEU A 1 211 ? -30.155 24.129 15.543 1.00 90.25 211 LEU A C 1
ATOM 1764 O O . LEU A 1 211 ? -30.714 25.010 16.188 1.00 90.25 211 LEU A O 1
ATOM 1768 N N . VAL A 1 212 ? -30.843 23.151 14.948 1.00 93.06 212 VAL A N 1
ATOM 1769 C CA . VAL A 1 212 ? -32.307 23.039 15.014 1.00 93.06 212 VAL A CA 1
ATOM 1770 C C . VAL A 1 212 ? -32.761 22.892 16.460 1.00 93.06 212 VAL A C 1
ATOM 1772 O O . VAL A 1 212 ? -33.734 23.533 16.857 1.00 93.06 212 VAL A O 1
ATOM 1775 N N . THR A 1 213 ? -32.052 22.104 17.265 1.00 89.62 213 THR A N 1
ATOM 1776 C CA . THR A 1 213 ? -32.360 21.947 18.690 1.00 89.62 213 THR A CA 1
ATOM 1777 C C . THR A 1 213 ? -32.197 23.272 19.434 1.00 89.62 213 THR A C 1
ATOM 1779 O O . THR A 1 213 ? -33.122 23.704 20.123 1.00 89.62 213 THR A O 1
ATOM 1782 N N . ALA A 1 214 ? -31.072 23.965 19.242 1.00 84.00 214 ALA A N 1
ATOM 1783 C CA . ALA A 1 214 ? -30.798 25.257 19.871 1.00 84.00 214 ALA A CA 1
ATOM 1784 C C . ALA A 1 214 ? -31.817 26.334 19.460 1.00 84.00 214 ALA A C 1
ATOM 1786 O O . ALA A 1 214 ? -32.374 27.023 20.314 1.00 84.00 214 ALA A O 1
ATOM 1787 N N . VAL A 1 215 ? -32.127 26.437 18.166 1.00 87.31 215 VAL A N 1
ATOM 1788 C CA . VAL A 1 215 ? -33.138 27.366 17.641 1.00 87.31 215 VAL A CA 1
ATOM 1789 C C . VAL A 1 215 ? -34.519 27.022 18.186 1.00 87.31 215 VAL A C 1
ATOM 1791 O O . VAL A 1 215 ? -35.236 27.918 18.609 1.00 87.31 215 VAL A O 1
ATOM 1794 N N . THR A 1 216 ? -34.883 25.740 18.269 1.00 87.38 216 THR A N 1
ATOM 1795 C CA . THR A 1 216 ? -36.171 25.320 18.842 1.00 87.38 216 THR A CA 1
ATOM 1796 C C . THR A 1 216 ? -36.290 25.725 20.311 1.00 87.38 216 THR A C 1
ATOM 1798 O O . THR A 1 216 ? -37.355 26.174 20.732 1.00 87.38 216 THR A O 1
ATOM 1801 N N . VAL A 1 217 ? -35.213 25.609 21.095 1.00 82.06 217 VAL A N 1
ATOM 1802 C CA . VAL A 1 217 ? -35.179 26.082 22.490 1.00 82.06 217 VAL A CA 1
ATOM 1803 C C . VAL A 1 217 ? -35.371 27.599 22.555 1.00 82.06 217 VAL A C 1
ATOM 1805 O O . VAL A 1 217 ? -36.211 28.069 23.320 1.00 82.06 217 VAL A O 1
ATOM 1808 N N . LEU A 1 218 ? -34.661 28.363 21.721 1.00 80.31 218 LEU A N 1
ATOM 1809 C CA . LEU A 1 218 ? -34.783 29.825 21.670 1.00 80.31 218 LEU A CA 1
ATOM 1810 C C . LEU A 1 218 ? -36.180 30.278 21.218 1.00 80.31 218 LEU A C 1
ATOM 1812 O O . LEU A 1 218 ? -36.764 31.171 21.826 1.00 80.31 218 LEU A O 1
ATOM 1816 N N . SER A 1 219 ? -36.748 29.637 20.195 1.00 79.94 219 SER A N 1
ATOM 1817 C CA . SER A 1 219 ? -38.088 29.941 19.682 1.00 79.94 219 SER A CA 1
ATOM 1818 C C . SER A 1 219 ? -39.197 29.574 20.664 1.00 79.94 219 SER A C 1
ATOM 1820 O O . SER A 1 219 ? -40.213 30.262 20.705 1.00 79.94 219 SER A O 1
ATOM 1822 N N . ARG A 1 220 ? -39.031 28.503 21.453 1.00 81.50 220 ARG A N 1
ATOM 1823 C CA . ARG A 1 220 ? -39.999 28.113 22.494 1.00 81.50 220 ARG A CA 1
ATOM 1824 C C . ARG A 1 220 ? -39.897 28.977 23.749 1.00 81.50 220 ARG A C 1
ATOM 1826 O O . ARG A 1 220 ? -40.897 29.123 24.446 1.00 81.50 220 ARG A O 1
ATOM 1833 N N . SER A 1 221 ? -38.737 29.581 24.002 1.00 73.00 221 SER A N 1
ATOM 1834 C CA . SER A 1 221 ? -38.497 30.447 25.160 1.00 73.00 221 SER A CA 1
ATOM 1835 C C . SER A 1 221 ? -37.995 31.844 24.755 1.00 73.00 221 SER A C 1
ATOM 1837 O O . SER A 1 221 ? -36.918 32.256 25.188 1.00 73.00 221 SER A O 1
ATOM 1839 N N . PRO A 1 222 ? -38.767 32.630 23.978 1.00 66.38 222 PRO A N 1
ATOM 1840 C CA . PRO A 1 222 ? -38.315 33.921 23.445 1.00 66.38 222 PRO A CA 1
ATOM 1841 C C . PRO A 1 222 ? -38.065 34.984 24.528 1.00 66.38 222 PRO A C 1
ATOM 1843 O O . PRO A 1 222 ? -37.368 35.964 24.287 1.00 66.38 222 PRO A O 1
ATOM 1846 N N . HIS A 1 223 ? -38.601 34.777 25.735 1.00 66.19 223 HIS A N 1
ATOM 1847 C CA . HIS A 1 223 ? -38.442 35.669 26.887 1.00 66.19 223 HIS A CA 1
ATOM 1848 C C . HIS A 1 223 ? -37.586 35.052 28.006 1.00 66.19 223 HIS A C 1
ATOM 1850 O O . HIS A 1 223 ? -37.578 35.570 29.124 1.00 66.19 223 HIS A O 1
ATOM 1856 N N . SER A 1 224 ? -36.856 33.965 27.715 1.00 65.12 224 SER A N 1
ATOM 1857 C CA . SER A 1 224 ? -35.957 33.328 28.680 1.00 65.12 224 SER A CA 1
ATOM 1858 C C . SER A 1 224 ? -34.808 34.269 29.022 1.00 65.12 224 SER A C 1
ATOM 1860 O O . SER A 1 224 ? -33.833 34.398 28.279 1.00 65.12 224 SER A O 1
ATOM 1862 N N . ARG A 1 225 ? -34.919 34.925 30.176 1.00 64.75 225 ARG A N 1
ATOM 1863 C CA . ARG A 1 225 ? -33.874 35.774 30.742 1.00 64.75 225 ARG A CA 1
ATOM 1864 C C . ARG A 1 225 ? -33.384 35.165 32.045 1.00 64.75 225 ARG A C 1
ATOM 1866 O O . ARG A 1 225 ? -34.166 34.690 32.871 1.00 64.75 225 ARG A O 1
ATOM 1873 N N . LEU A 1 226 ? -32.072 35.219 32.233 1.00 66.88 226 LEU A N 1
ATOM 1874 C CA . LEU A 1 226 ? -31.422 34.869 33.485 1.00 66.88 226 LEU A CA 1
ATOM 1875 C C . LEU A 1 226 ? -31.705 36.006 34.478 1.00 66.88 226 LEU A C 1
ATOM 1877 O O . LEU A 1 226 ? -31.085 37.068 34.415 1.00 66.88 226 LEU A O 1
ATOM 1881 N N . VAL A 1 227 ? -32.716 35.824 35.328 1.00 70.00 227 VAL A N 1
ATOM 1882 C CA . VAL A 1 227 ? -33.159 36.844 36.288 1.00 70.00 227 VAL A CA 1
ATOM 1883 C C . VAL A 1 227 ? -32.588 36.506 37.661 1.00 70.00 227 VAL A C 1
ATOM 1885 O O . VAL A 1 227 ? -32.777 35.398 38.174 1.00 70.00 227 VAL A O 1
ATOM 1888 N N . SER A 1 228 ? -31.889 37.466 38.267 1.00 69.12 228 SER A N 1
ATOM 1889 C CA . SER A 1 228 ? -31.471 37.380 39.667 1.00 69.12 228 SER A CA 1
ATOM 1890 C C . SER A 1 228 ? -32.701 37.505 40.561 1.00 69.12 228 SER A C 1
ATOM 1892 O O . SER A 1 228 ? -33.438 38.488 40.478 1.00 69.12 228 SER A O 1
ATOM 1894 N N . ARG A 1 229 ? -32.952 36.495 41.398 1.00 71.50 229 ARG A N 1
ATOM 1895 C CA . ARG A 1 229 ? -33.981 36.549 42.439 1.00 71.50 229 ARG A CA 1
ATOM 1896 C C . ARG A 1 229 ? -33.344 36.408 43.804 1.00 71.50 229 ARG A C 1
ATOM 1898 O O . ARG A 1 229 ? -32.675 35.407 44.083 1.00 71.50 229 ARG A O 1
ATOM 1905 N N . ASP A 1 230 ? -33.677 37.353 44.665 1.00 77.81 230 ASP A N 1
ATOM 1906 C CA . ASP A 1 230 ? -33.218 37.358 46.041 1.00 77.81 230 ASP A CA 1
ATOM 1907 C C . ASP A 1 230 ? -34.174 36.542 46.890 1.00 77.81 230 ASP A C 1
ATOM 1909 O O . ASP A 1 230 ? -35.390 36.749 46.882 1.00 77.81 230 ASP A O 1
ATOM 1913 N N . ARG A 1 231 ? -33.626 35.575 47.619 1.00 76.75 231 ARG A N 1
ATOM 1914 C CA . ARG A 1 231 ? -34.389 34.742 48.544 1.00 76.75 231 ARG A CA 1
ATOM 1915 C C . ARG A 1 231 ? -33.793 34.855 49.930 1.00 76.75 231 ARG A C 1
ATOM 1917 O O . ARG A 1 231 ? -32.581 34.821 50.097 1.00 76.75 231 ARG A O 1
ATOM 1924 N N . LEU A 1 232 ? -34.665 34.946 50.927 1.00 81.00 232 LEU A N 1
ATOM 1925 C CA . LEU A 1 232 ? -34.283 34.831 52.328 1.00 81.00 232 LEU A CA 1
ATOM 1926 C C . LEU A 1 232 ? -34.383 33.358 52.732 1.00 81.00 232 LEU A C 1
ATOM 1928 O O . LEU A 1 232 ? -35.486 32.827 52.872 1.00 81.00 232 LEU A O 1
ATOM 1932 N N . LEU A 1 233 ? -33.242 32.692 52.888 1.00 79.88 233 LEU A N 1
ATOM 1933 C CA . LEU A 1 233 ? -33.158 31.277 53.254 1.00 79.88 233 LEU A CA 1
ATOM 1934 C C . LEU A 1 233 ? -32.599 31.116 54.666 1.00 79.88 233 LEU A C 1
ATOM 1936 O O . LEU A 1 233 ? -31.754 31.890 55.101 1.00 79.88 233 LEU A O 1
ATOM 1940 N N . GLN A 1 234 ? -33.092 30.113 55.392 1.00 80.12 234 GLN A N 1
ATOM 1941 C CA . GLN A 1 234 ? -32.481 29.708 56.660 1.00 80.12 234 GLN A CA 1
ATOM 1942 C C . GLN A 1 234 ? -31.168 28.979 56.392 1.00 80.12 234 GLN A C 1
ATOM 1944 O O . GLN A 1 234 ? -31.058 28.331 55.353 1.00 80.12 234 GLN A O 1
ATOM 1949 N N . LEU A 1 235 ? -30.235 29.040 57.345 1.00 75.12 235 LEU A N 1
ATOM 1950 C CA . LEU A 1 235 ? -28.894 28.459 57.236 1.00 75.12 235 LEU A CA 1
ATOM 1951 C C . LEU A 1 235 ? -28.909 27.005 56.736 1.00 75.12 235 LEU A C 1
ATOM 1953 O O . LEU A 1 235 ? -28.256 26.680 55.753 1.00 75.12 235 LEU A O 1
ATOM 1957 N N . GLU A 1 236 ? -29.760 26.164 57.324 1.00 77.56 236 GLU A N 1
ATOM 1958 C CA . GLU A 1 236 ? -29.910 24.739 56.977 1.00 77.56 236 GLU A CA 1
ATOM 1959 C C . GLU A 1 236 ? -30.382 24.486 55.532 1.00 77.56 236 GLU A C 1
ATOM 1961 O O . GLU A 1 236 ? -30.237 23.388 54.995 1.00 77.56 236 GLU A O 1
ATOM 1966 N N . LYS A 1 237 ? -30.989 25.491 54.890 1.00 76.31 237 LYS A N 1
ATOM 1967 C CA . LYS A 1 237 ? -31.539 25.402 53.527 1.00 76.31 237 LYS A CA 1
ATOM 1968 C C . LYS A 1 237 ? -30.617 26.015 52.476 1.00 76.31 237 LYS A C 1
ATOM 1970 O O . LYS A 1 237 ? -30.953 25.969 51.290 1.00 76.31 237 LYS A O 1
ATOM 1975 N N . ILE A 1 238 ? -29.489 26.59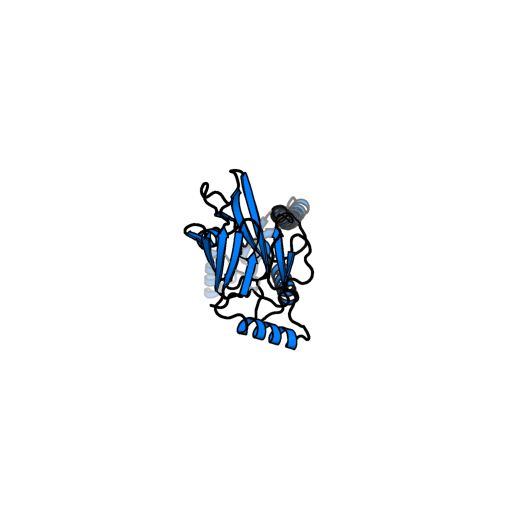1 52.887 1.00 77.94 238 ILE A N 1
ATOM 1976 C CA . ILE A 1 238 ? -28.466 27.103 51.980 1.00 77.94 238 ILE A CA 1
ATOM 1977 C C . ILE A 1 238 ? -27.717 25.900 51.402 1.00 77.94 238 ILE A C 1
ATOM 1979 O O . ILE A 1 238 ? -27.168 25.087 52.139 1.00 77.94 238 ILE A O 1
ATOM 1983 N N . LYS A 1 239 ? -27.738 25.750 50.075 1.00 69.12 239 LYS A N 1
ATOM 1984 C CA . LYS A 1 239 ? -27.049 24.666 49.365 1.00 69.12 239 LYS A CA 1
ATOM 1985 C C . LYS A 1 239 ? -26.172 25.244 48.261 1.00 69.12 239 LYS A C 1
ATOM 1987 O O . LYS A 1 239 ? -26.657 26.046 47.466 1.00 69.12 239 LYS A O 1
ATOM 1992 N N . GLY A 1 240 ? -24.933 24.765 48.177 1.00 71.00 240 GLY A N 1
ATOM 1993 C CA . GLY A 1 240 ? -23.945 25.193 47.183 1.00 71.00 240 GLY A CA 1
ATOM 1994 C C . GLY A 1 240 ? -22.987 26.266 47.703 1.00 71.00 240 GLY A C 1
ATOM 1995 O O . GLY A 1 240 ? -23.051 26.644 48.868 1.00 71.00 240 GLY A O 1
ATOM 1996 N N . SER A 1 241 ? -22.088 26.724 46.827 1.00 68.44 241 SER A N 1
ATOM 1997 C CA . SER A 1 241 ? -21.117 27.781 47.138 1.00 68.44 241 SER A CA 1
ATOM 1998 C C . SER A 1 241 ? -21.830 29.120 47.318 1.00 68.44 241 SER A C 1
ATOM 2000 O O . SER A 1 241 ? -22.664 29.509 46.493 1.00 68.44 241 SER A O 1
ATOM 2002 N N . VAL A 1 242 ? -21.522 29.796 48.420 1.00 77.31 242 VAL A N 1
ATOM 2003 C CA . VAL A 1 242 ? -22.093 31.090 48.790 1.00 77.31 242 VAL A CA 1
ATOM 2004 C C . VAL A 1 242 ? -21.042 32.169 48.505 1.00 77.31 242 VAL A C 1
ATOM 2006 O O . VAL A 1 242 ? -19.869 31.872 48.295 1.00 77.31 242 VAL A O 1
ATOM 2009 N N . SER A 1 243 ? -21.440 33.441 48.415 1.00 79.12 243 SER A N 1
ATOM 2010 C CA . SER A 1 243 ? -20.444 34.500 48.250 1.00 79.12 243 SER A CA 1
ATOM 2011 C C . SER A 1 243 ? -19.518 34.551 49.479 1.00 79.12 243 SER A C 1
ATOM 2013 O O . SER A 1 243 ? -20.021 34.470 50.602 1.00 79.12 243 SER A O 1
ATOM 2015 N N . PRO A 1 244 ? -18.197 34.756 49.305 1.00 79.88 244 PRO A N 1
ATOM 2016 C CA . PRO A 1 244 ? -17.239 34.725 50.417 1.00 79.88 244 PRO A CA 1
ATOM 2017 C C . PRO A 1 244 ? -17.599 35.677 51.568 1.00 79.88 244 PRO A C 1
ATOM 2019 O O . PRO A 1 244 ? -17.470 35.336 52.736 1.00 79.88 244 PRO A O 1
ATOM 2022 N N . ARG A 1 245 ? -18.160 36.850 51.240 1.00 80.88 245 ARG A N 1
ATOM 2023 C CA . ARG A 1 245 ? -18.640 37.833 52.229 1.00 80.88 245 ARG A CA 1
ATOM 2024 C C . ARG A 1 245 ? -19.802 37.326 53.083 1.00 80.88 245 ARG A C 1
ATOM 2026 O O . ARG A 1 245 ? -19.963 37.747 54.222 1.00 80.88 245 ARG A O 1
ATOM 2033 N N . LEU A 1 246 ? -20.672 36.497 52.511 1.00 80.38 246 LEU A N 1
ATOM 2034 C CA . LEU A 1 246 ? -21.800 35.927 53.238 1.00 80.38 246 LEU A CA 1
ATOM 2035 C C . LEU A 1 246 ? -21.360 34.700 54.050 1.00 80.38 246 LEU A C 1
ATOM 2037 O O . LEU A 1 246 ? -21.900 34.492 55.129 1.00 80.38 246 LEU A O 1
ATOM 2041 N N . GLU A 1 247 ? -20.358 33.948 53.586 1.00 82.19 247 GLU A N 1
ATOM 2042 C CA . GLU A 1 247 ? -19.728 32.871 54.367 1.00 82.19 247 GLU A CA 1
ATOM 2043 C C . GLU A 1 247 ? -19.059 33.408 55.637 1.00 82.19 247 GLU A C 1
ATOM 2045 O O . GLU A 1 247 ? -19.322 32.895 56.723 1.00 82.19 247 GLU A O 1
ATOM 2050 N N . GLU A 1 248 ? -18.276 34.483 55.521 1.00 81.31 248 GLU A N 1
ATOM 2051 C CA . GLU A 1 248 ? -17.615 35.142 56.657 1.00 81.31 248 GLU A CA 1
ATOM 2052 C C . GLU A 1 248 ? -18.636 35.622 57.700 1.00 81.31 248 GLU A C 1
ATOM 2054 O O . GLU A 1 248 ? -18.540 35.287 58.879 1.00 81.31 248 GLU A O 1
ATOM 2059 N N . ARG A 1 249 ? -19.706 36.285 57.247 1.00 78.75 249 ARG A N 1
ATOM 2060 C CA . ARG A 1 249 ? -20.788 36.754 58.123 1.00 78.75 249 ARG A CA 1
ATOM 2061 C C . ARG A 1 249 ? -21.528 35.617 58.835 1.00 78.75 249 ARG A C 1
ATOM 2063 O O . ARG A 1 249 ? -21.900 35.754 59.997 1.00 78.75 249 ARG A O 1
ATOM 2070 N N . ILE A 1 250 ? -21.764 34.500 58.145 1.00 78.88 250 ILE A N 1
ATOM 2071 C CA . ILE A 1 250 ? -22.378 33.307 58.744 1.00 78.88 250 ILE A CA 1
ATOM 2072 C C . ILE A 1 250 ? -21.445 32.712 59.812 1.00 78.88 250 ILE A C 1
ATOM 2074 O O . ILE A 1 250 ? -21.914 32.337 60.886 1.00 78.88 250 ILE A O 1
ATOM 2078 N N . ALA A 1 251 ? -20.137 32.643 59.548 1.00 81.06 251 ALA A N 1
ATOM 2079 C CA . ALA A 1 251 ? -19.153 32.101 60.485 1.00 81.06 251 ALA A CA 1
ATOM 2080 C C . ALA A 1 251 ? -19.033 32.944 61.768 1.00 81.06 251 ALA A C 1
ATOM 2082 O O . ALA A 1 251 ? -19.011 32.394 62.875 1.00 81.06 251 ALA A O 1
ATOM 2083 N N . GLU A 1 252 ? -19.026 34.271 61.638 1.00 79.56 252 GLU A N 1
ATOM 2084 C CA . GLU A 1 252 ? -19.031 35.198 62.777 1.00 79.56 252 GLU A CA 1
ATOM 2085 C C . GLU A 1 252 ? -20.295 35.040 63.636 1.00 79.56 252 GLU A C 1
ATOM 2087 O O . GLU A 1 252 ? -20.210 34.972 64.863 1.00 79.56 252 GLU A O 1
ATOM 2092 N N . GLU A 1 253 ? -21.471 34.910 63.014 1.00 76.00 253 GLU A N 1
ATOM 2093 C CA . GLU A 1 253 ? -22.745 34.777 63.736 1.00 76.00 253 GLU A CA 1
ATOM 2094 C C . GLU A 1 253 ? -22.894 33.437 64.470 1.00 76.00 253 GLU A C 1
ATOM 2096 O O . GLU A 1 253 ? -23.429 33.412 65.584 1.00 76.00 253 GLU A O 1
ATOM 2101 N N . ILE A 1 254 ? -22.400 32.336 63.890 1.00 75.00 254 ILE A N 1
ATOM 2102 C CA . ILE A 1 254 ? -22.358 31.023 64.556 1.00 75.00 254 ILE A CA 1
ATOM 2103 C C . ILE A 1 254 ? -21.472 31.094 65.806 1.00 75.00 254 ILE A C 1
ATOM 2105 O O . ILE A 1 254 ? -21.843 30.573 66.858 1.00 75.00 254 ILE A O 1
ATOM 2109 N N . THR A 1 255 ? -20.327 31.773 65.706 1.00 77.31 255 THR A N 1
ATOM 2110 C CA . THR A 1 255 ? -19.356 31.895 66.804 1.00 77.31 255 THR A CA 1
ATOM 2111 C C . THR A 1 255 ? -19.852 32.844 67.902 1.00 77.31 255 THR A C 1
ATOM 2113 O O . THR A 1 255 ? -19.637 32.593 69.086 1.00 77.31 255 THR A O 1
ATOM 2116 N N . GLY A 1 256 ? -20.568 33.910 67.529 1.00 70.75 256 GLY A N 1
ATOM 2117 C CA . GLY A 1 256 ? -21.104 34.927 68.440 1.00 70.75 256 GLY A CA 1
ATOM 2118 C C . GLY A 1 256 ? -22.451 34.597 69.101 1.00 70.75 256 GLY A C 1
ATOM 2119 O O . GLY A 1 256 ? -23.003 35.451 69.794 1.00 70.75 256 GLY A O 1
ATOM 2120 N N . GLY A 1 257 ? -23.020 33.403 68.890 1.00 63.12 257 GLY A N 1
ATOM 2121 C CA . GLY A 1 257 ? -24.314 33.006 69.473 1.00 63.12 257 GLY A CA 1
ATOM 2122 C C . GLY A 1 257 ? -25.525 33.766 68.905 1.00 63.12 257 GLY A C 1
ATOM 2123 O O . GLY A 1 257 ? -26.549 33.917 69.579 1.00 63.12 257 GLY A O 1
ATOM 2124 N N . GLY A 1 258 ? -25.412 34.275 67.675 1.00 61.53 258 GLY A N 1
ATOM 2125 C CA . GLY A 1 258 ? -26.419 35.115 67.029 1.00 61.53 258 GLY A CA 1
ATOM 2126 C C . GLY A 1 258 ? -27.744 34.397 66.732 1.00 61.53 258 GLY A C 1
ATOM 2127 O O . GLY A 1 258 ? -27.788 33.229 66.358 1.00 61.53 258 GLY A O 1
ATOM 2128 N N . LYS A 1 259 ? -28.863 35.126 66.863 1.00 59.69 259 LYS A N 1
ATOM 2129 C CA . LYS A 1 259 ? -30.249 34.646 66.644 1.00 59.69 259 LYS A CA 1
ATOM 2130 C C . LYS A 1 259 ? -30.801 34.923 65.234 1.00 59.69 259 LYS A C 1
ATOM 2132 O O . LYS A 1 259 ? -32.022 34.909 65.042 1.00 59.69 259 LYS A O 1
ATOM 2137 N N . GLN A 1 260 ? -29.967 35.222 64.240 1.00 62.69 260 GLN A N 1
ATOM 2138 C CA . GLN A 1 260 ? -30.473 35.581 62.914 1.00 62.69 260 GLN A CA 1
ATOM 2139 C C . GLN A 1 260 ? -30.860 34.325 62.122 1.00 62.69 260 GLN A C 1
ATOM 2141 O O . GLN A 1 260 ? -30.045 33.472 61.801 1.00 62.69 260 GLN A O 1
ATOM 2146 N N . ARG A 1 261 ? -32.159 34.171 61.833 1.00 66.94 261 ARG A N 1
ATOM 2147 C CA . ARG A 1 261 ? -32.701 32.916 61.278 1.00 66.94 261 ARG A CA 1
ATOM 2148 C C . ARG A 1 261 ? -32.654 32.826 59.751 1.00 66.94 261 ARG A C 1
ATOM 2150 O O . ARG A 1 261 ? -32.926 31.746 59.235 1.00 66.94 261 ARG A O 1
ATOM 2157 N N . ARG A 1 262 ? -32.415 33.925 59.018 1.00 77.81 262 ARG A N 1
ATOM 2158 C CA . ARG A 1 262 ? -32.503 33.967 57.543 1.00 77.81 262 ARG A CA 1
ATOM 2159 C C . ARG A 1 262 ? -31.470 34.904 56.910 1.00 77.81 262 ARG A C 1
ATOM 2161 O O . ARG A 1 262 ? -31.331 36.043 57.345 1.00 77.81 262 ARG A O 1
ATOM 2168 N N . TYR A 1 263 ? -30.862 34.443 55.820 1.00 79.62 263 TYR A N 1
ATOM 2169 C CA . TYR A 1 263 ? -29.837 35.125 55.030 1.00 79.62 263 TYR A CA 1
ATOM 2170 C C . TYR A 1 263 ? -30.335 35.402 53.609 1.00 79.62 263 TYR A C 1
ATOM 2172 O O . TYR A 1 263 ? -31.024 34.568 53.015 1.00 79.62 263 TYR A O 1
ATOM 2180 N N . ARG A 1 264 ? -30.002 36.578 53.060 1.00 80.06 264 ARG A N 1
ATOM 2181 C CA . ARG A 1 264 ? -30.342 36.957 51.679 1.00 80.06 264 ARG A CA 1
ATOM 2182 C C . ARG A 1 264 ? -29.339 36.322 50.727 1.00 80.06 264 ARG A C 1
ATOM 2184 O O . ARG A 1 264 ? -28.152 36.606 50.813 1.00 80.06 264 ARG A O 1
ATOM 2191 N N . ILE A 1 265 ? -29.836 35.493 49.819 1.00 79.94 265 ILE A N 1
ATOM 2192 C CA . ILE A 1 265 ? -29.043 34.838 48.783 1.00 79.94 265 ILE A CA 1
ATOM 2193 C C . ILE A 1 265 ? -29.605 35.231 47.428 1.00 79.94 265 ILE A C 1
ATOM 2195 O O . ILE A 1 265 ? -30.798 35.053 47.163 1.00 79.94 265 ILE A O 1
ATOM 2199 N N . GLU A 1 266 ? -28.727 35.734 46.568 1.00 75.31 266 GLU A N 1
ATOM 2200 C CA . GLU A 1 266 ? -29.037 35.954 45.164 1.00 75.31 266 GLU A CA 1
ATOM 2201 C C . GLU A 1 266 ? -28.943 34.617 44.424 1.00 75.31 266 GLU A C 1
ATOM 2203 O O . GLU A 1 266 ? -27.892 33.978 44.383 1.00 75.31 266 GLU A O 1
ATOM 2208 N N . THR A 1 267 ? -30.048 34.171 43.833 1.00 71.00 267 THR A N 1
ATOM 2209 C CA . THR A 1 267 ? -30.061 32.979 42.977 1.00 71.00 267 THR A CA 1
ATOM 2210 C C . THR A 1 267 ? -30.389 33.383 41.553 1.00 71.00 267 THR A C 1
ATOM 2212 O O . THR A 1 267 ? -31.386 34.061 41.303 1.00 71.00 267 THR A O 1
ATOM 2215 N N . ARG A 1 268 ? -29.557 32.957 40.603 1.00 70.00 268 ARG A N 1
ATOM 2216 C CA . ARG A 1 268 ? -29.811 33.156 39.177 1.00 70.00 268 ARG A CA 1
ATOM 2217 C C . ARG A 1 268 ? -30.544 31.936 38.637 1.00 70.00 268 ARG A C 1
ATOM 2219 O O . ARG A 1 268 ? -30.054 30.816 38.763 1.00 70.00 268 ARG A O 1
ATOM 2226 N N . LYS A 1 269 ? -31.729 32.143 38.067 1.00 67.50 269 LYS A N 1
ATOM 2227 C CA . LYS A 1 269 ? -32.491 31.094 37.378 1.00 67.50 269 LYS A CA 1
ATOM 2228 C C . LYS A 1 269 ? -32.978 31.615 36.031 1.00 67.50 269 LYS A C 1
ATOM 2230 O O . LYS A 1 269 ? -33.323 32.790 35.918 1.00 67.50 269 LYS A O 1
ATOM 2235 N N . ASN A 1 270 ? -33.004 30.734 35.033 1.00 62.34 270 ASN A N 1
ATOM 2236 C CA . ASN A 1 270 ? -33.722 31.004 33.790 1.00 62.34 270 ASN A CA 1
ATOM 2237 C C . ASN A 1 270 ? -35.220 31.026 34.099 1.00 62.34 270 ASN A C 1
ATOM 2239 O O . ASN A 1 270 ? -35.701 30.174 34.852 1.00 62.34 270 ASN A O 1
ATOM 2243 N N . THR A 1 271 ? -35.907 32.038 33.575 1.00 57.97 271 THR A N 1
ATOM 2244 C CA . THR A 1 271 ? -37.361 32.204 33.705 1.00 57.97 271 THR A CA 1
ATOM 2245 C C . THR A 1 271 ? -38.041 31.785 32.420 1.00 57.97 271 THR A C 1
ATOM 2247 O O . THR A 1 271 ? -37.450 32.067 31.357 1.00 57.97 271 THR A O 1
#

Radius of gyration: 32.84 Å; chains: 1; bounding box: 59×60×98 Å